Protein AF-A0A2M8IT73-F1 (afdb_monomer_lite)

Organism: NCBI:txid2029104

pLDDT: mean 83.39, std 16.88, range [39.53, 98.31]

InterPro domains:
  IPR017030 Virulence effector, SrfC [PF10139] (10-201)

Foldseek 3Di:
DDDDDDDDDDDDDDPPPPPDDPPPDDPLLVLLVVLLVVVLVVLVVCLVPPVNCVVVVHDNVRSVLLSVLLNLLCVVVPLSVVSSVVLVVPCPPDDPVPSNVVSNVSSVVSVVVCLQQVCQVVDDQVPADWDADPVRDIGGQPDDDDDDPDPVPDDPDDDPVVVSSVRSNVSSSVVSVVVSVVVVVVVPPPVVVVVVVVVVVVVVVVVVVD

Sequence (210 aa):
GPQRPGRPARPRPAPATADGGIRTLTLEQFQAETAMEAWIDRLKAFRDDRIRRAAFGLRDNTSADLVTELIHAARRLRLGQKTAEQLEEVNFGLNVEKQAQPAAILGAECINGFVATLGMLELPESQRPQVQTPEGATRPIFTADPASDTVDTLPAQPRNVAEETWSDWVFALDAVFAANAKDGIGGEVNIEQNLALGRILAALQGRETA

Structure (mmCIF, N/CA/C/O backbone):
data_AF-A0A2M8IT73-F1
#
_entry.id   AF-A0A2M8IT73-F1
#
loop_
_atom_site.group_PDB
_atom_site.id
_atom_site.type_symbol
_atom_site.label_atom_id
_atom_site.label_alt_id
_atom_site.label_comp_id
_atom_site.label_asym_id
_atom_site.label_entity_id
_atom_site.label_seq_id
_atom_site.pdbx_PDB_ins_code
_atom_site.Cartn_x
_atom_site.Cartn_y
_atom_site.Cartn_z
_atom_site.occupancy
_atom_site.B_iso_or_equiv
_atom_site.auth_seq_id
_atom_site.auth_comp_id
_atom_site.auth_asym_id
_atom_site.auth_atom_id
_atom_site.pdbx_PDB_model_num
ATOM 1 N N . GLY A 1 1 ? 31.663 7.874 -81.135 1.00 44.59 1 GLY A N 1
ATOM 2 C CA . GLY A 1 1 ? 31.974 6.809 -80.159 1.00 44.59 1 GLY A CA 1
ATOM 3 C C . GLY A 1 1 ? 30.674 6.196 -79.674 1.00 44.59 1 GLY A C 1
ATOM 4 O O . GLY A 1 1 ? 29.717 6.952 -79.550 1.00 44.59 1 GLY A O 1
ATOM 5 N N . PRO A 1 2 ? 30.586 4.871 -79.470 1.00 44.28 2 PRO A N 1
ATOM 6 C CA . PRO A 1 2 ? 29.322 4.220 -79.135 1.00 44.28 2 PRO A CA 1
ATOM 7 C C . PRO A 1 2 ? 28.872 4.576 -77.707 1.00 44.28 2 PRO A C 1
ATOM 9 O O . PRO A 1 2 ? 29.683 4.626 -76.782 1.00 44.28 2 PRO A O 1
ATOM 12 N N . GLN A 1 3 ? 27.574 4.850 -77.545 1.00 48.31 3 GLN A N 1
ATOM 13 C CA . GLN A 1 3 ? 26.930 5.150 -76.264 1.00 48.31 3 GLN A CA 1
ATOM 14 C C . GLN A 1 3 ? 26.840 3.892 -75.392 1.00 48.31 3 GLN A C 1
ATOM 16 O O . GLN A 1 3 ? 26.431 2.823 -75.842 1.00 48.31 3 GLN A O 1
ATOM 21 N N . ARG A 1 4 ? 27.223 4.034 -74.122 1.00 47.91 4 ARG A N 1
ATOM 22 C CA . ARG A 1 4 ? 27.152 2.979 -73.106 1.00 47.91 4 ARG A CA 1
ATOM 23 C C . ARG A 1 4 ? 25.697 2.846 -72.613 1.00 47.91 4 ARG A C 1
ATOM 25 O O . ARG A 1 4 ? 25.120 3.874 -72.257 1.00 47.91 4 ARG A O 1
ATOM 32 N N . PRO A 1 5 ? 25.101 1.641 -72.547 1.00 52.91 5 PRO A N 1
ATOM 33 C CA . PRO A 1 5 ? 23.733 1.466 -72.055 1.00 52.91 5 PRO A CA 1
ATOM 34 C C . PRO A 1 5 ? 23.605 1.869 -70.580 1.00 52.91 5 PRO A C 1
ATOM 36 O O . PRO A 1 5 ? 24.463 1.534 -69.758 1.00 52.91 5 PRO A O 1
ATOM 39 N N . GLY A 1 6 ? 22.538 2.604 -70.257 1.00 58.12 6 GLY A N 1
ATOM 40 C CA . GLY A 1 6 ? 22.252 3.124 -68.921 1.00 58.12 6 GLY A CA 1
ATOM 41 C C . GLY A 1 6 ? 22.025 2.021 -67.884 1.00 58.12 6 GLY A C 1
ATOM 42 O O . GLY A 1 6 ? 21.344 1.029 -68.134 1.00 58.12 6 GLY A O 1
ATOM 43 N N . ARG A 1 7 ? 22.603 2.209 -66.696 1.00 49.59 7 ARG A N 1
ATOM 44 C CA . ARG A 1 7 ? 22.423 1.341 -65.526 1.00 49.59 7 ARG A CA 1
ATOM 45 C C . ARG A 1 7 ? 20.994 1.511 -64.980 1.00 49.59 7 ARG A C 1
ATOM 47 O O . ARG A 1 7 ? 20.586 2.656 -64.788 1.00 49.59 7 ARG A O 1
ATOM 54 N N . PRO A 1 8 ? 20.243 0.435 -64.683 1.00 56.84 8 PRO A N 1
ATOM 55 C CA . PRO A 1 8 ? 18.922 0.567 -64.076 1.00 56.84 8 PRO A CA 1
ATOM 56 C C . PRO A 1 8 ? 19.028 1.198 -62.680 1.00 56.84 8 PRO A C 1
ATOM 58 O O . PRO A 1 8 ? 19.946 0.895 -61.910 1.00 56.84 8 PRO A O 1
ATOM 61 N N . ALA A 1 9 ? 18.097 2.103 -62.372 1.00 61.31 9 ALA A N 1
ATOM 62 C CA . ALA A 1 9 ? 18.024 2.786 -61.087 1.00 61.31 9 ALA A CA 1
ATOM 63 C C . ALA A 1 9 ? 17.744 1.781 -59.957 1.00 61.31 9 ALA A C 1
ATOM 65 O O . ALA A 1 9 ? 16.868 0.924 -60.070 1.00 61.31 9 ALA A O 1
ATOM 66 N N . ARG A 1 10 ? 18.502 1.887 -58.859 1.00 51.00 10 ARG A N 1
ATOM 67 C CA . ARG A 1 10 ? 18.307 1.073 -57.652 1.00 51.00 10 ARG A CA 1
ATOM 68 C C . ARG A 1 10 ? 16.924 1.393 -57.049 1.00 51.00 10 ARG A C 1
ATOM 70 O O . ARG A 1 10 ? 16.624 2.580 -56.901 1.00 51.00 10 ARG A O 1
ATOM 77 N N . PRO A 1 11 ? 16.107 0.392 -56.667 1.00 54.69 11 PRO A N 1
ATOM 78 C CA . PRO A 1 11 ? 14.833 0.640 -56.000 1.00 54.69 11 PRO A CA 1
ATOM 79 C C . PRO A 1 11 ? 15.068 1.422 -54.705 1.00 54.69 11 PRO A C 1
ATOM 81 O O . PRO A 1 11 ? 15.956 1.079 -53.920 1.00 54.69 11 PRO A O 1
ATOM 84 N N . ARG A 1 12 ? 14.297 2.491 -54.496 1.00 58.47 12 ARG A N 1
ATOM 85 C CA . ARG A 1 12 ? 14.302 3.248 -53.241 1.00 58.47 12 ARG A CA 1
ATOM 86 C C . ARG A 1 12 ? 13.668 2.360 -52.160 1.00 58.47 12 ARG A C 1
ATOM 88 O O . ARG A 1 12 ? 12.582 1.840 -52.416 1.00 58.47 12 ARG A O 1
ATOM 95 N N . PRO A 1 13 ? 14.312 2.150 -50.998 1.00 50.88 13 PRO A N 1
ATOM 96 C CA . PRO A 1 13 ? 13.701 1.370 -49.931 1.00 50.88 13 PRO A CA 1
ATOM 97 C C . PRO A 1 13 ? 12.415 2.073 -49.486 1.00 50.88 13 PRO A C 1
ATOM 99 O O . PRO A 1 13 ? 12.404 3.292 -49.296 1.00 50.88 13 PRO A O 1
ATOM 102 N N . ALA A 1 14 ? 11.330 1.307 -49.382 1.00 53.53 14 ALA A N 1
ATOM 103 C CA . ALA A 1 14 ? 10.093 1.782 -48.782 1.00 53.53 14 ALA A CA 1
ATOM 104 C C . ALA A 1 14 ? 10.374 2.205 -47.328 1.00 53.53 14 ALA A C 1
ATOM 106 O O . ALA A 1 14 ? 11.208 1.567 -46.675 1.00 53.53 14 ALA A O 1
ATOM 107 N N . PRO A 1 15 ? 9.729 3.267 -46.813 1.00 46.28 15 PRO A N 1
ATOM 108 C CA . PRO A 1 15 ? 9.852 3.608 -45.406 1.00 46.28 15 PRO A CA 1
ATOM 109 C C . PRO A 1 15 ? 9.372 2.410 -44.587 1.00 46.28 15 PRO A C 1
ATOM 111 O O . PRO A 1 15 ? 8.252 1.934 -44.771 1.00 46.28 15 PRO A O 1
ATOM 114 N N . ALA A 1 16 ? 10.247 1.901 -43.722 1.00 49.38 16 ALA A N 1
ATOM 115 C CA . ALA A 1 16 ? 9.861 0.920 -42.730 1.00 49.38 16 ALA A CA 1
ATOM 116 C C . ALA A 1 16 ? 8.771 1.557 -41.862 1.00 49.38 16 ALA A C 1
ATOM 118 O O . ALA A 1 16 ? 8.998 2.586 -41.224 1.00 49.38 16 ALA A O 1
ATOM 119 N N . THR A 1 17 ? 7.579 0.971 -41.872 1.00 45.00 17 THR A N 1
ATOM 120 C CA . THR A 1 17 ? 6.571 1.222 -40.849 1.00 45.00 17 THR A CA 1
ATOM 121 C C . THR A 1 17 ? 7.188 0.806 -39.521 1.00 45.00 17 THR A C 1
ATOM 123 O O . THR A 1 17 ? 7.408 -0.381 -39.282 1.00 45.00 17 THR A O 1
ATOM 126 N N . ALA A 1 18 ? 7.554 1.794 -38.705 1.00 51.31 18 ALA A N 1
ATOM 127 C CA . ALA A 1 18 ? 8.013 1.604 -37.339 1.00 51.31 18 ALA A CA 1
ATOM 128 C C . ALA A 1 18 ? 6.822 1.157 -36.484 1.00 51.31 18 ALA A C 1
ATOM 130 O O . ALA A 1 18 ? 6.239 1.945 -35.747 1.00 51.31 18 ALA A O 1
ATOM 131 N N . ASP A 1 19 ? 6.432 -0.102 -36.650 1.00 50.34 19 ASP A N 1
ATOM 132 C CA . ASP A 1 19 ? 5.423 -0.754 -35.833 1.00 50.34 19 ASP A CA 1
ATOM 133 C C . ASP A 1 19 ? 6.166 -1.626 -34.819 1.00 50.34 19 ASP A C 1
ATOM 135 O O . ASP A 1 19 ? 6.648 -2.719 -35.115 1.00 50.34 19 ASP A O 1
ATOM 139 N N . GLY A 1 20 ? 6.417 -1.027 -33.658 1.00 47.66 20 GLY A N 1
ATOM 140 C CA . GLY A 1 20 ? 7.320 -1.550 -32.636 1.00 47.66 20 GLY A CA 1
ATOM 141 C C . GLY A 1 20 ? 8.002 -0.421 -31.878 1.00 47.66 20 GLY A C 1
ATOM 142 O O . GLY A 1 20 ? 9.227 -0.374 -31.796 1.00 47.66 20 GLY A O 1
ATOM 143 N N . GLY A 1 21 ? 7.218 0.544 -31.391 1.00 39.53 21 GLY A N 1
ATOM 144 C CA . GLY A 1 21 ? 7.735 1.635 -30.573 1.00 39.53 21 GLY A CA 1
ATOM 145 C C . GLY A 1 21 ? 8.407 1.069 -29.326 1.00 39.53 21 GLY A C 1
ATOM 146 O O . GLY A 1 21 ? 7.728 0.614 -28.408 1.00 39.53 21 GLY A O 1
ATOM 147 N N . ILE A 1 22 ? 9.740 1.093 -29.297 1.00 53.34 22 ILE A N 1
ATOM 148 C CA . ILE A 1 22 ? 10.509 0.950 -28.063 1.00 53.34 22 ILE A CA 1
ATOM 149 C C . ILE A 1 22 ? 9.986 2.060 -27.151 1.00 53.34 22 ILE A C 1
ATOM 151 O O . ILE A 1 22 ? 10.190 3.238 -27.442 1.00 53.34 22 ILE A O 1
ATOM 155 N N . ARG A 1 23 ? 9.239 1.707 -26.099 1.00 57.97 23 ARG A N 1
ATOM 156 C CA . ARG A 1 23 ? 8.881 2.675 -25.062 1.00 57.97 23 ARG A CA 1
ATOM 157 C C . ARG A 1 23 ? 10.187 3.102 -24.416 1.00 57.97 23 ARG A C 1
ATOM 159 O O . ARG A 1 23 ? 10.778 2.338 -23.659 1.00 57.97 23 ARG A O 1
ATOM 166 N N . THR A 1 24 ? 10.665 4.288 -24.760 1.00 76.88 24 THR A N 1
ATOM 167 C CA . THR A 1 24 ? 11.805 4.883 -24.074 1.00 76.88 24 THR A CA 1
ATOM 168 C C . THR A 1 24 ? 11.307 5.349 -22.712 1.00 76.88 24 THR A C 1
ATOM 170 O O . THR A 1 24 ? 10.780 6.451 -22.591 1.00 76.88 24 THR A O 1
ATOM 173 N N . LEU A 1 25 ? 11.387 4.469 -21.715 1.00 85.88 25 LEU A N 1
ATOM 174 C CA . LEU A 1 25 ? 11.136 4.830 -20.324 1.00 85.88 25 LEU A CA 1
ATOM 175 C C . LEU A 1 25 ? 12.216 5.813 -19.869 1.00 85.88 25 LEU A C 1
ATOM 177 O O . LEU A 1 25 ? 13.385 5.675 -20.248 1.00 85.88 25 LEU A O 1
ATOM 181 N N . THR A 1 26 ? 11.838 6.790 -19.049 1.00 90.75 26 THR A N 1
ATOM 182 C CA . THR A 1 26 ? 12.833 7.543 -18.277 1.00 90.75 26 THR A CA 1
ATOM 183 C C . THR A 1 26 ? 13.504 6.612 -17.266 1.00 90.75 26 THR A C 1
ATOM 185 O O . THR A 1 26 ? 13.020 5.509 -16.990 1.00 90.75 26 THR A O 1
ATOM 188 N N . LEU A 1 27 ? 14.638 7.034 -16.706 1.00 89.94 27 LEU A N 1
ATOM 189 C CA . LEU A 1 27 ? 15.328 6.232 -15.698 1.00 89.94 27 LEU A CA 1
ATOM 190 C C . LEU A 1 27 ? 14.440 6.012 -14.464 1.00 89.94 27 LEU A C 1
ATOM 192 O O . LEU A 1 27 ? 14.372 4.904 -13.944 1.00 89.94 27 LEU A O 1
ATOM 196 N N . GLU A 1 28 ? 13.717 7.047 -14.052 1.00 92.81 28 GLU A N 1
ATOM 197 C CA . GLU A 1 28 ? 12.786 7.059 -12.926 1.00 92.81 28 GLU A CA 1
ATOM 198 C C . GLU A 1 28 ? 11.616 6.101 -13.164 1.00 92.81 28 GLU A C 1
ATOM 200 O O . GLU A 1 28 ? 11.265 5.310 -12.290 1.00 92.81 28 GLU A O 1
ATOM 205 N N . GLN A 1 29 ? 11.050 6.114 -14.376 1.00 94.25 29 GLN A N 1
ATOM 206 C CA . GLN A 1 29 ? 10.002 5.172 -14.771 1.00 94.25 29 GLN A CA 1
ATOM 207 C C . GLN A 1 29 ? 10.517 3.735 -14.745 1.00 94.25 29 GLN A C 1
ATOM 209 O O . GLN A 1 29 ? 9.867 2.865 -14.174 1.00 94.25 29 GLN A O 1
ATOM 214 N N . PHE A 1 30 ? 11.705 3.488 -15.299 1.00 92.62 30 PHE A N 1
ATOM 215 C CA . PHE A 1 30 ? 12.322 2.165 -15.271 1.00 92.62 30 PHE A CA 1
ATOM 216 C C . PHE A 1 30 ? 12.577 1.680 -13.835 1.00 92.62 30 PHE A C 1
ATOM 218 O O . PHE A 1 30 ? 12.285 0.530 -13.506 1.00 92.62 30 PHE A O 1
ATOM 225 N N . GLN A 1 31 ? 13.087 2.548 -12.958 1.00 93.44 31 GLN A N 1
ATOM 226 C CA . GLN A 1 31 ? 13.323 2.239 -11.546 1.00 93.44 31 GLN A CA 1
ATOM 227 C C . GLN A 1 31 ? 12.020 1.919 -10.805 1.00 93.44 31 GLN A C 1
ATOM 229 O O . GLN A 1 31 ? 11.955 0.919 -10.086 1.00 93.44 31 GLN A O 1
ATOM 234 N N . ALA A 1 32 ? 10.976 2.726 -11.004 1.00 95.81 32 ALA A N 1
ATOM 235 C CA . ALA A 1 32 ? 9.671 2.508 -10.396 1.00 95.81 32 ALA A CA 1
ATOM 236 C C . ALA A 1 32 ? 9.009 1.216 -10.896 1.00 95.81 32 ALA A C 1
ATOM 238 O O . ALA A 1 32 ? 8.533 0.419 -10.087 1.00 95.81 32 ALA A O 1
ATOM 239 N N . GLU A 1 33 ? 9.021 0.962 -12.209 1.00 95.44 33 GLU A N 1
ATOM 240 C CA . GLU A 1 33 ? 8.509 -0.285 -12.788 1.00 95.44 33 GLU A CA 1
ATOM 241 C C . GLU A 1 33 ? 9.265 -1.500 -12.237 1.00 95.44 33 GLU A C 1
ATOM 243 O O . GLU A 1 33 ? 8.631 -2.449 -11.780 1.00 95.44 33 GLU A O 1
ATOM 248 N N . THR A 1 34 ? 10.597 -1.431 -12.149 1.00 95.25 34 THR A N 1
ATOM 249 C CA . THR A 1 34 ? 11.425 -2.508 -11.580 1.00 95.25 34 THR A CA 1
ATOM 250 C C . THR A 1 34 ? 11.072 -2.788 -10.114 1.00 95.25 34 THR A C 1
ATOM 252 O O . THR A 1 34 ? 10.960 -3.949 -9.712 1.00 95.25 34 THR A O 1
ATOM 255 N N . ALA A 1 35 ? 10.874 -1.748 -9.296 1.00 96.44 35 ALA A N 1
ATOM 256 C CA . ALA A 1 35 ? 10.473 -1.913 -7.898 1.00 96.44 35 ALA A CA 1
ATOM 257 C C . ALA A 1 35 ? 9.086 -2.573 -7.779 1.00 96.44 35 ALA A C 1
ATOM 259 O O . ALA A 1 35 ? 8.901 -3.504 -6.987 1.00 96.44 35 ALA A O 1
ATOM 260 N N . MET A 1 36 ? 8.128 -2.139 -8.604 1.00 97.69 36 MET A N 1
ATOM 261 C CA . MET A 1 36 ? 6.780 -2.705 -8.640 1.00 97.69 36 MET A CA 1
ATOM 262 C C . MET A 1 36 ? 6.774 -4.160 -9.117 1.00 97.69 36 MET A C 1
ATOM 264 O O . MET A 1 36 ? 6.098 -4.991 -8.513 1.00 97.69 36 MET A O 1
ATOM 268 N N . GLU A 1 37 ? 7.533 -4.494 -10.160 1.00 97.25 37 GLU A N 1
ATOM 269 C CA . GLU A 1 37 ? 7.679 -5.866 -10.655 1.00 97.25 37 GLU A CA 1
ATOM 270 C C . GLU A 1 37 ? 8.279 -6.785 -9.592 1.00 97.25 37 GLU A C 1
ATOM 272 O O . GLU A 1 37 ? 7.708 -7.837 -9.296 1.00 97.25 37 GLU A O 1
ATOM 277 N N . ALA A 1 38 ? 9.364 -6.355 -8.939 1.00 97.75 38 ALA A N 1
ATOM 278 C CA . ALA A 1 38 ? 9.997 -7.123 -7.873 1.00 97.75 38 ALA A CA 1
ATOM 279 C C . ALA A 1 38 ? 9.025 -7.417 -6.718 1.00 97.75 38 ALA A C 1
ATOM 281 O O . ALA A 1 38 ? 9.005 -8.529 -6.181 1.00 97.75 38 ALA A O 1
ATOM 282 N N . TRP A 1 39 ? 8.191 -6.446 -6.341 1.00 98.19 39 TRP A N 1
ATOM 283 C CA . TRP A 1 39 ? 7.171 -6.635 -5.312 1.00 98.19 39 TRP A CA 1
ATOM 284 C C . TRP A 1 39 ? 6.031 -7.555 -5.768 1.00 98.19 39 TRP A C 1
ATOM 286 O O . TRP A 1 39 ? 5.663 -8.482 -5.041 1.00 98.19 39 TRP A O 1
ATOM 296 N N . ILE A 1 40 ? 5.523 -7.377 -6.991 1.00 98.00 40 ILE A N 1
ATOM 297 C CA . ILE A 1 40 ? 4.495 -8.246 -7.583 1.00 98.00 40 ILE A CA 1
ATOM 298 C C . ILE A 1 40 ? 4.977 -9.701 -7.644 1.00 98.00 40 ILE A C 1
ATOM 300 O O . ILE A 1 40 ? 4.226 -10.621 -7.311 1.00 98.00 40 ILE A O 1
ATOM 304 N N . ASP A 1 41 ? 6.227 -9.929 -8.033 1.00 98.31 41 ASP A N 1
ATOM 305 C CA . ASP A 1 41 ? 6.799 -11.271 -8.094 1.00 98.31 41 ASP A CA 1
ATOM 306 C C . ASP A 1 41 ? 6.945 -11.892 -6.704 1.00 98.31 41 ASP A C 1
ATOM 308 O O . ASP A 1 41 ? 6.718 -13.092 -6.535 1.00 98.31 41 ASP A O 1
ATOM 312 N N . ARG A 1 42 ? 7.217 -11.087 -5.669 1.00 97.38 42 ARG A N 1
ATOM 313 C CA . ARG A 1 42 ? 7.193 -11.559 -4.276 1.00 97.38 42 ARG A CA 1
ATOM 314 C C . ARG A 1 42 ? 5.794 -11.943 -3.809 1.00 97.38 42 ARG A C 1
ATOM 316 O O . ARG A 1 42 ? 5.665 -12.968 -3.136 1.00 97.38 42 ARG A O 1
ATOM 323 N N . LEU A 1 43 ? 4.761 -11.195 -4.195 1.00 97.12 43 LEU A N 1
ATOM 324 C CA . LEU A 1 43 ? 3.369 -11.557 -3.909 1.00 97.12 43 LEU A CA 1
ATOM 325 C C . LEU A 1 43 ? 2.971 -12.870 -4.598 1.00 97.12 43 LEU A C 1
ATOM 327 O O . LEU A 1 43 ? 2.386 -13.748 -3.965 1.00 97.12 43 LEU A O 1
ATOM 331 N N . LYS A 1 44 ? 3.341 -13.054 -5.870 1.00 97.00 44 LYS A N 1
ATOM 332 C CA . LYS A 1 44 ? 3.100 -14.314 -6.594 1.00 97.00 44 LYS A CA 1
ATOM 333 C C . LYS A 1 44 ? 3.866 -15.481 -5.973 1.00 97.00 44 LYS A C 1
ATOM 335 O O . LYS A 1 44 ? 3.288 -16.536 -5.747 1.00 97.00 44 LYS A O 1
ATOM 340 N N . ALA A 1 45 ? 5.134 -15.283 -5.613 1.00 97.06 45 ALA A N 1
ATOM 341 C CA . ALA A 1 45 ? 5.922 -16.309 -4.935 1.00 97.06 45 ALA A CA 1
ATOM 342 C C . ALA A 1 45 ? 5.297 -16.717 -3.589 1.00 97.06 45 ALA A C 1
ATOM 344 O O . ALA A 1 45 ? 5.273 -17.898 -3.255 1.00 97.06 45 ALA A O 1
ATOM 345 N N . PHE A 1 46 ? 4.743 -15.762 -2.833 1.00 95.44 46 PHE A N 1
ATOM 346 C CA . PHE A 1 46 ? 3.967 -16.052 -1.625 1.00 95.44 46 PHE A CA 1
ATOM 347 C C . PHE A 1 46 ? 2.706 -16.875 -1.931 1.00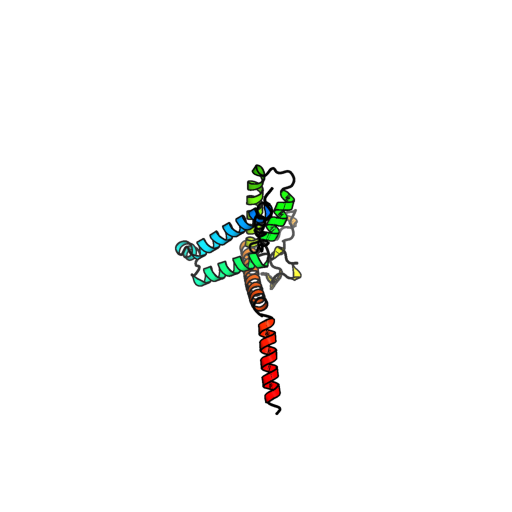 95.44 46 PHE A C 1
ATOM 349 O O . PHE A 1 46 ? 2.464 -17.895 -1.280 1.00 95.44 46 PHE A O 1
ATOM 356 N N . ARG A 1 47 ? 1.937 -16.472 -2.949 1.00 94.69 47 ARG A N 1
ATOM 357 C CA . ARG A 1 47 ? 0.756 -17.206 -3.429 1.00 94.69 47 ARG A CA 1
ATOM 358 C C . ARG A 1 47 ? 1.085 -18.630 -3.869 1.00 94.69 47 ARG A C 1
ATOM 360 O O . ARG A 1 47 ? 0.226 -19.491 -3.757 1.00 94.69 47 ARG A O 1
ATOM 367 N N . ASP A 1 48 ? 2.304 -18.895 -4.327 1.00 95.12 48 ASP A N 1
ATOM 368 C CA . ASP A 1 48 ? 2.700 -20.209 -4.839 1.00 95.12 48 ASP A CA 1
ATOM 369 C C . ASP A 1 48 ? 3.399 -21.075 -3.753 1.00 95.12 48 ASP A C 1
ATOM 371 O O . ASP A 1 48 ? 3.270 -22.301 -3.758 1.00 95.12 48 ASP A O 1
ATOM 375 N N . ASP A 1 49 ? 3.965 -20.483 -2.690 1.00 96.12 49 ASP A N 1
ATOM 376 C CA . ASP A 1 49 ? 4.578 -21.180 -1.533 1.00 96.12 49 ASP A CA 1
ATOM 377 C C . ASP A 1 49 ? 3.561 -21.742 -0.510 1.00 96.12 49 ASP A C 1
ATOM 379 O O . ASP A 1 49 ? 3.132 -21.065 0.431 1.00 96.12 49 ASP A O 1
ATOM 383 N N . ARG A 1 50 ? 3.155 -23.008 -0.692 1.00 94.88 50 ARG A N 1
ATOM 384 C CA . ARG A 1 50 ? 2.101 -23.650 0.124 1.00 94.88 50 ARG A CA 1
ATOM 385 C C . ARG A 1 50 ? 2.430 -23.676 1.616 1.00 94.88 50 ARG A C 1
ATOM 387 O O . ARG A 1 50 ? 1.529 -23.530 2.439 1.00 94.88 50 ARG A O 1
ATOM 394 N N . ILE A 1 51 ? 3.698 -23.898 1.962 1.00 95.62 51 ILE A N 1
ATOM 395 C CA . ILE A 1 51 ? 4.135 -24.010 3.360 1.00 95.62 51 ILE A CA 1
ATOM 396 C C . ILE A 1 51 ? 3.976 -22.654 4.038 1.00 95.62 51 ILE A C 1
ATOM 398 O O . ILE A 1 51 ? 3.394 -22.563 5.118 1.00 95.62 51 ILE A O 1
ATOM 402 N N . ARG A 1 52 ? 4.437 -21.594 3.371 1.00 93.94 52 ARG A N 1
ATOM 403 C CA . ARG A 1 52 ? 4.328 -20.233 3.886 1.00 93.94 52 ARG A CA 1
ATOM 404 C C . ARG A 1 52 ? 2.875 -19.803 4.035 1.00 93.94 52 ARG A C 1
ATOM 406 O O . ARG A 1 52 ? 2.518 -19.323 5.102 1.00 93.94 52 ARG A O 1
ATOM 413 N N . ARG A 1 53 ? 2.014 -20.045 3.040 1.00 94.19 53 ARG A N 1
ATOM 414 C CA . ARG A 1 53 ? 0.571 -19.742 3.146 1.00 94.19 53 ARG A CA 1
ATOM 415 C C . ARG A 1 53 ? -0.099 -20.434 4.329 1.00 94.19 53 ARG A C 1
ATOM 417 O O . ARG A 1 53 ? -0.835 -19.791 5.075 1.00 94.19 53 ARG A O 1
ATOM 424 N N . ALA A 1 54 ? 0.195 -21.721 4.523 1.00 92.75 54 ALA A N 1
ATOM 425 C CA . ALA A 1 54 ? -0.351 -22.499 5.628 1.00 92.75 54 ALA A CA 1
ATOM 426 C C . ALA A 1 54 ? 0.089 -21.954 6.997 1.00 92.75 54 ALA A C 1
ATOM 428 O O . ALA A 1 54 ? -0.719 -21.933 7.922 1.00 92.75 54 ALA A O 1
ATOM 429 N N . ALA A 1 55 ? 1.323 -21.450 7.118 1.00 94.81 55 ALA A N 1
ATOM 430 C CA . ALA A 1 55 ? 1.806 -20.809 8.344 1.00 94.81 55 ALA A CA 1
ATOM 431 C C . ALA A 1 55 ? 1.027 -19.527 8.704 1.00 94.81 55 ALA A C 1
ATOM 433 O O . ALA A 1 55 ? 0.904 -19.206 9.882 1.00 94.81 55 ALA A O 1
ATOM 434 N N . PHE A 1 56 ? 0.454 -18.835 7.713 1.00 91.00 56 PHE A N 1
ATOM 435 C CA . PHE A 1 56 ? -0.443 -17.688 7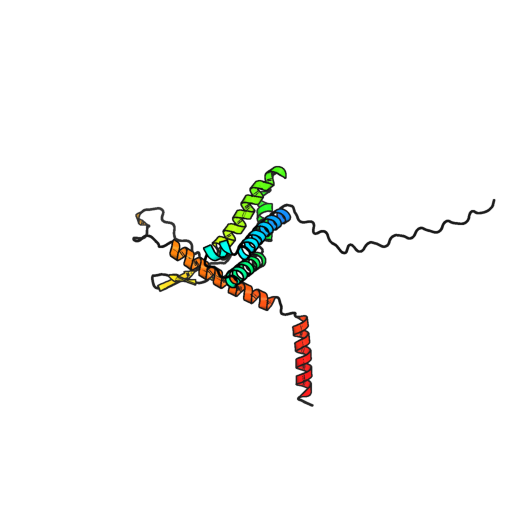.912 1.00 91.00 56 PHE A CA 1
ATOM 436 C C . PHE A 1 56 ? -1.928 -18.080 8.011 1.00 91.00 56 PHE A C 1
ATOM 438 O O . PHE A 1 56 ? -2.791 -17.208 8.058 1.00 91.00 56 PHE A O 1
ATOM 445 N N . GLY A 1 57 ? -2.258 -19.377 8.012 1.00 92.88 57 GLY A N 1
ATOM 446 C CA . GLY A 1 57 ? -3.645 -19.850 8.062 1.00 92.88 57 GLY A CA 1
ATOM 447 C C . GLY A 1 57 ? -4.455 -19.577 6.788 1.00 92.88 57 GLY A C 1
ATOM 448 O O . GLY A 1 57 ? -5.682 -19.669 6.811 1.00 92.88 57 GLY A O 1
ATOM 449 N N . LEU A 1 58 ? -3.796 -19.251 5.670 1.00 91.88 58 LEU A N 1
ATOM 450 C CA . LEU A 1 58 ? -4.466 -18.920 4.415 1.00 91.88 58 LEU A CA 1
ATOM 451 C C . LEU A 1 58 ? -4.697 -20.162 3.553 1.00 91.88 58 LEU A C 1
ATOM 453 O O . LEU A 1 58 ? -3.795 -20.973 3.326 1.00 91.88 58 LEU A O 1
ATOM 457 N N . ARG A 1 59 ? -5.919 -20.279 3.026 1.00 90.56 59 ARG A N 1
ATOM 458 C CA . ARG A 1 59 ? -6.265 -21.267 1.996 1.00 90.56 59 ARG A CA 1
ATOM 459 C C . ARG A 1 59 ? -5.754 -20.808 0.634 1.00 90.56 59 ARG A C 1
ATOM 461 O O . ARG A 1 59 ? -5.502 -19.623 0.423 1.00 90.56 59 ARG A O 1
ATOM 468 N N . ASP A 1 60 ? -5.654 -21.754 -0.295 1.00 86.50 60 ASP A N 1
ATOM 469 C CA . ASP A 1 60 ? -5.127 -21.509 -1.638 1.00 86.50 60 ASP A CA 1
ATOM 470 C C . ASP A 1 60 ? -5.890 -20.392 -2.364 1.00 86.50 60 ASP A C 1
ATOM 472 O O . ASP A 1 60 ? -5.319 -19.336 -2.632 1.00 86.50 60 ASP A O 1
ATOM 476 N N . ASN A 1 61 ? -7.206 -20.561 -2.532 1.00 88.00 61 ASN A N 1
ATOM 477 C CA . ASN A 1 61 ? -8.063 -19.561 -3.175 1.00 88.00 61 ASN A CA 1
ATOM 478 C C . ASN A 1 61 ? -7.986 -18.202 -2.466 1.00 88.00 61 ASN A C 1
ATOM 480 O O . ASN A 1 61 ? -7.735 -17.196 -3.110 1.00 88.00 61 ASN A O 1
ATOM 484 N N . THR A 1 62 ? -8.069 -18.175 -1.131 1.00 89.69 62 THR A N 1
ATOM 485 C CA . THR A 1 62 ? -8.014 -16.924 -0.354 1.00 89.69 62 THR A CA 1
ATOM 486 C C . THR A 1 62 ? -6.725 -16.140 -0.599 1.00 89.69 62 THR A C 1
ATOM 488 O O . THR A 1 62 ? -6.753 -14.921 -0.726 1.00 89.69 62 THR A O 1
ATOM 491 N N . SER A 1 63 ? -5.584 -16.827 -0.683 1.00 91.75 63 SER A N 1
ATOM 492 C CA . SER A 1 63 ? -4.307 -16.176 -0.982 1.00 91.75 63 SER A CA 1
ATOM 493 C C . SER A 1 63 ? -4.202 -15.696 -2.430 1.00 91.75 63 SER A C 1
ATOM 495 O O . SER A 1 63 ? -3.591 -14.660 -2.685 1.00 91.75 63 SER A O 1
ATOM 497 N N . ALA A 1 64 ? -4.793 -16.437 -3.371 1.00 91.25 64 ALA A N 1
ATOM 498 C CA . ALA A 1 64 ? -4.807 -16.081 -4.780 1.00 91.25 64 ALA A CA 1
ATOM 499 C C . ALA A 1 64 ? -5.678 -14.849 -5.026 1.00 91.25 64 ALA A C 1
ATOM 501 O O . ALA A 1 64 ? -5.233 -13.931 -5.717 1.00 91.25 64 ALA A O 1
ATOM 502 N N . ASP A 1 65 ? -6.851 -14.804 -4.397 1.00 92.12 65 ASP A N 1
ATOM 503 C CA . ASP A 1 65 ? -7.771 -13.672 -4.441 1.00 92.12 65 ASP A CA 1
ATOM 504 C C . ASP A 1 65 ? -7.101 -12.439 -3.826 1.00 92.12 65 ASP A C 1
ATOM 506 O O . ASP A 1 65 ? -6.951 -11.423 -4.497 1.00 92.12 65 ASP A O 1
ATOM 510 N N . LEU A 1 66 ? -6.557 -12.558 -2.606 1.00 93.19 66 LEU A N 1
ATOM 511 C CA . LEU A 1 66 ? -5.855 -11.458 -1.937 1.00 93.19 66 LEU A CA 1
ATOM 512 C C . LEU A 1 66 ? -4.711 -10.886 -2.785 1.00 93.19 66 LEU A C 1
ATOM 514 O O . LEU A 1 66 ? -4.602 -9.673 -2.944 1.00 93.19 66 LEU A O 1
ATOM 518 N N . VAL A 1 67 ? -3.850 -11.742 -3.340 1.00 95.88 67 VAL A N 1
ATOM 519 C CA . VAL A 1 67 ? -2.726 -11.288 -4.172 1.00 95.88 67 VAL A CA 1
ATOM 520 C C . VAL A 1 67 ? -3.219 -10.621 -5.455 1.00 95.88 67 VAL A C 1
ATOM 522 O O . VAL A 1 67 ? -2.661 -9.601 -5.858 1.00 95.88 67 VAL A O 1
ATOM 525 N N . THR A 1 68 ? -4.266 -11.156 -6.082 1.00 95.75 68 THR A N 1
ATOM 526 C CA . THR A 1 68 ? -4.858 -10.574 -7.295 1.00 95.75 68 THR A CA 1
ATOM 527 C C . THR A 1 68 ? -5.415 -9.181 -7.013 1.00 95.75 68 THR A C 1
ATOM 529 O O . THR A 1 68 ? -5.081 -8.235 -7.727 1.00 95.75 68 THR A O 1
ATOM 532 N N . GLU A 1 69 ? -6.173 -9.036 -5.929 1.00 95.88 69 GLU A N 1
ATOM 533 C CA . GLU A 1 69 ? -6.786 -7.774 -5.518 1.00 95.88 69 GLU A CA 1
ATOM 534 C C . GLU A 1 69 ? -5.747 -6.718 -5.115 1.00 95.88 69 GLU A C 1
ATOM 536 O O . GLU A 1 69 ? -5.868 -5.555 -5.501 1.00 95.88 69 GLU A O 1
ATOM 541 N N . LEU A 1 70 ? -4.671 -7.101 -4.416 1.00 97.06 70 LEU A N 1
ATOM 542 C CA . LEU A 1 70 ? -3.573 -6.181 -4.086 1.00 97.06 70 LEU A CA 1
ATOM 543 C C . LEU A 1 70 ? -2.838 -5.688 -5.340 1.00 97.06 70 LEU A C 1
ATOM 545 O O . LEU A 1 70 ? -2.535 -4.498 -5.452 1.00 97.06 70 LEU A O 1
ATOM 549 N N . ILE A 1 71 ? -2.575 -6.578 -6.303 1.00 97.00 71 ILE A N 1
ATOM 550 C CA . ILE A 1 71 ? -1.939 -6.206 -7.575 1.00 97.00 71 ILE A CA 1
ATOM 551 C C . ILE A 1 71 ? -2.864 -5.289 -8.389 1.00 97.00 71 ILE A C 1
ATOM 553 O O . ILE A 1 71 ? -2.395 -4.301 -8.962 1.00 97.00 71 ILE A O 1
ATOM 557 N N . HIS A 1 72 ? -4.166 -5.588 -8.450 1.00 96.38 72 HIS A N 1
ATOM 558 C CA . HIS A 1 72 ? -5.151 -4.741 -9.132 1.00 96.38 72 HIS A CA 1
ATOM 559 C C . HIS A 1 72 ? -5.234 -3.366 -8.469 1.00 96.38 72 HIS A C 1
ATOM 561 O O . HIS A 1 72 ? -5.097 -2.357 -9.158 1.00 96.38 72 HIS A O 1
ATOM 567 N N . ALA A 1 73 ? -5.331 -3.309 -7.142 1.00 96.12 73 ALA A N 1
ATOM 568 C CA . ALA A 1 73 ? -5.370 -2.059 -6.392 1.00 96.12 73 ALA A CA 1
ATOM 569 C C . ALA A 1 73 ? -4.129 -1.194 -6.647 1.00 96.12 73 ALA A C 1
ATOM 571 O O . ALA A 1 73 ? -4.262 -0.016 -6.978 1.00 96.12 73 ALA A O 1
ATOM 572 N N . ALA A 1 74 ? -2.928 -1.779 -6.586 1.00 96.44 74 ALA A N 1
ATOM 573 C CA . ALA A 1 74 ? -1.685 -1.056 -6.843 1.00 96.44 74 ALA A CA 1
ATOM 574 C C . ALA A 1 74 ? -1.626 -0.459 -8.262 1.00 96.44 74 ALA A C 1
ATOM 576 O O . ALA A 1 74 ? -1.137 0.657 -8.460 1.00 96.44 74 ALA A O 1
ATOM 577 N N . ARG A 1 75 ? -2.162 -1.175 -9.260 1.00 95.75 75 ARG A N 1
ATOM 578 C CA . ARG A 1 75 ? -2.278 -0.684 -10.643 1.00 95.75 75 ARG A CA 1
ATOM 579 C C . ARG A 1 75 ? -3.337 0.407 -10.778 1.00 95.75 75 ARG A C 1
ATOM 581 O O . ARG A 1 75 ? -3.050 1.448 -11.363 1.00 95.75 75 ARG A O 1
ATOM 588 N N . ARG A 1 76 ? -4.530 0.198 -10.213 1.00 95.12 76 ARG A N 1
ATOM 589 C CA . ARG A 1 76 ? -5.651 1.155 -10.234 1.00 95.12 76 ARG A CA 1
ATOM 590 C C . ARG A 1 76 ? -5.268 2.481 -9.577 1.00 95.12 76 ARG A C 1
ATOM 592 O O . ARG A 1 76 ? -5.604 3.542 -10.093 1.00 95.12 76 ARG A O 1
ATOM 599 N N . LEU A 1 77 ? -4.508 2.419 -8.485 1.00 94.94 77 LEU A N 1
ATOM 600 C CA . LEU A 1 77 ? -3.970 3.580 -7.770 1.00 94.94 77 LEU A CA 1
ATOM 601 C C . LEU A 1 77 ? -2.679 4.143 -8.386 1.00 94.94 77 LEU A C 1
ATOM 603 O O . LEU A 1 77 ? -2.149 5.129 -7.874 1.00 94.94 77 LEU A O 1
ATOM 607 N N . ARG A 1 78 ? -2.192 3.551 -9.486 1.00 96.31 78 ARG A N 1
ATOM 608 C CA . ARG A 1 78 ? -1.040 4.016 -10.274 1.00 96.31 78 ARG A CA 1
ATOM 609 C C . ARG A 1 78 ? 0.244 4.169 -9.452 1.00 96.31 78 ARG A C 1
ATOM 611 O O . ARG A 1 78 ? 0.997 5.115 -9.665 1.00 96.31 78 ARG A O 1
ATOM 618 N N . LEU A 1 79 ? 0.514 3.225 -8.546 1.00 95.94 79 LEU A N 1
ATOM 619 C CA . LEU A 1 79 ? 1.685 3.271 -7.656 1.00 95.94 79 LEU A CA 1
ATOM 620 C C . LEU A 1 79 ? 2.998 3.484 -8.419 1.00 95.94 79 LEU A C 1
ATOM 622 O O . LEU A 1 79 ? 3.743 4.392 -8.083 1.00 95.94 79 LEU A O 1
ATOM 626 N N . GLY A 1 80 ? 3.244 2.722 -9.491 1.00 96.12 80 GLY A N 1
ATOM 627 C CA . GLY A 1 80 ? 4.473 2.869 -10.281 1.00 96.12 80 GLY A CA 1
ATOM 628 C C . GLY A 1 80 ? 4.636 4.258 -10.907 1.00 96.12 80 GLY A C 1
ATOM 629 O O . GLY A 1 80 ? 5.736 4.798 -10.919 1.00 96.12 80 GLY A O 1
ATOM 630 N N . GLN A 1 81 ? 3.540 4.876 -11.360 1.00 95.94 81 GLN A N 1
ATOM 631 C CA . GLN A 1 81 ? 3.583 6.239 -11.8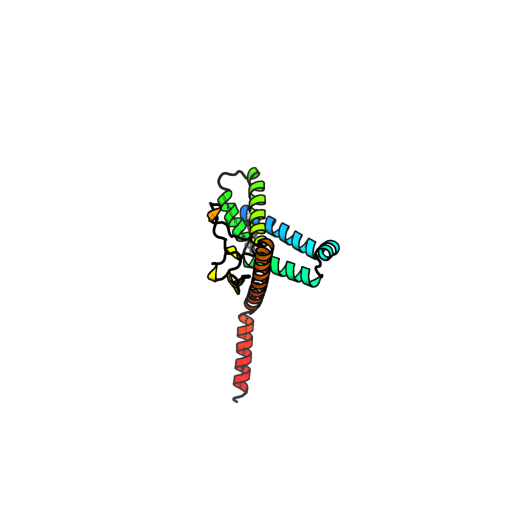93 1.00 95.94 81 GLN A CA 1
ATOM 632 C C . GLN A 1 81 ? 3.944 7.242 -10.790 1.00 95.94 81 GLN A C 1
ATOM 634 O O . GLN A 1 81 ? 4.865 8.031 -10.967 1.00 95.94 81 GLN A O 1
ATOM 639 N N . LYS A 1 82 ? 3.273 7.170 -9.635 1.00 95.56 82 LYS A N 1
ATOM 640 C CA . LYS A 1 82 ? 3.552 8.056 -8.495 1.00 95.56 82 LYS A CA 1
ATOM 641 C C . LYS A 1 82 ? 4.974 7.895 -7.972 1.00 95.56 82 LYS A C 1
ATOM 643 O O . LYS A 1 82 ? 5.621 8.878 -7.639 1.00 95.56 82 LYS A O 1
ATOM 648 N N . THR A 1 83 ? 5.478 6.663 -7.910 1.00 96.19 83 THR A N 1
ATOM 649 C CA . THR A 1 83 ? 6.865 6.408 -7.514 1.00 96.19 83 THR A CA 1
ATOM 650 C C . THR A 1 83 ? 7.839 7.036 -8.508 1.00 96.19 83 THR A C 1
ATOM 652 O O . THR A 1 83 ? 8.804 7.651 -8.074 1.00 96.19 83 THR A O 1
ATOM 655 N N . ALA A 1 84 ? 7.585 6.949 -9.819 1.00 95.38 84 ALA A N 1
ATOM 656 C CA . ALA A 1 84 ? 8.422 7.612 -10.820 1.00 95.38 84 ALA A CA 1
ATOM 657 C C . ALA A 1 84 ? 8.411 9.143 -10.665 1.00 95.38 84 ALA A C 1
ATOM 659 O O . ALA A 1 84 ? 9.469 9.762 -10.718 1.00 95.38 84 ALA A O 1
ATOM 660 N N . GLU A 1 85 ? 7.240 9.735 -10.413 1.00 94.75 85 GLU A N 1
ATOM 661 C CA . GLU A 1 85 ? 7.091 11.175 -10.152 1.00 94.75 85 GLU A CA 1
ATOM 662 C C . GLU A 1 85 ? 7.896 11.603 -8.909 1.00 94.75 85 GLU A C 1
ATOM 664 O O . GLU A 1 85 ? 8.663 12.560 -8.966 1.00 94.75 85 GLU A O 1
ATOM 669 N N . GLN A 1 86 ? 7.828 10.845 -7.808 1.00 93.38 86 GLN A N 1
ATOM 670 C CA . GLN A 1 86 ? 8.627 11.138 -6.609 1.00 93.38 86 GLN A CA 1
ATOM 671 C C . GLN A 1 86 ? 10.136 10.941 -6.836 1.00 93.38 86 GLN A C 1
ATOM 673 O O . GLN A 1 86 ? 10.945 11.677 -6.272 1.00 93.38 86 GLN A O 1
ATOM 678 N N . LEU A 1 87 ? 10.536 9.958 -7.652 1.00 92.94 87 LEU A N 1
ATOM 679 C CA . LEU A 1 87 ? 11.942 9.741 -8.012 1.00 92.94 87 LEU A CA 1
ATOM 680 C C . LEU A 1 87 ? 12.508 10.922 -8.804 1.00 92.94 87 LEU A C 1
ATOM 682 O O . LEU A 1 87 ? 13.644 11.331 -8.567 1.00 92.94 87 LEU A O 1
ATOM 686 N N . GLU A 1 88 ? 11.709 11.490 -9.706 1.00 91.94 88 GLU A N 1
ATOM 687 C CA . GLU A 1 88 ? 12.082 12.673 -10.481 1.00 91.94 88 GLU A CA 1
ATOM 688 C C . GLU A 1 88 ? 12.361 13.876 -9.566 1.00 91.94 88 GLU A C 1
ATOM 690 O O . GLU A 1 88 ? 13.364 14.570 -9.747 1.00 91.94 88 GLU A O 1
ATOM 695 N N . GLU A 1 89 ? 11.546 14.071 -8.525 1.00 89.00 89 GLU A N 1
ATOM 696 C CA . GLU A 1 89 ? 11.714 15.158 -7.552 1.00 89.00 89 GLU A CA 1
ATOM 697 C C . GLU A 1 89 ? 13.005 15.036 -6.722 1.00 89.00 89 GLU A C 1
ATOM 699 O O . GLU A 1 89 ? 13.648 16.046 -6.422 1.00 89.00 89 GLU A O 1
ATOM 704 N N 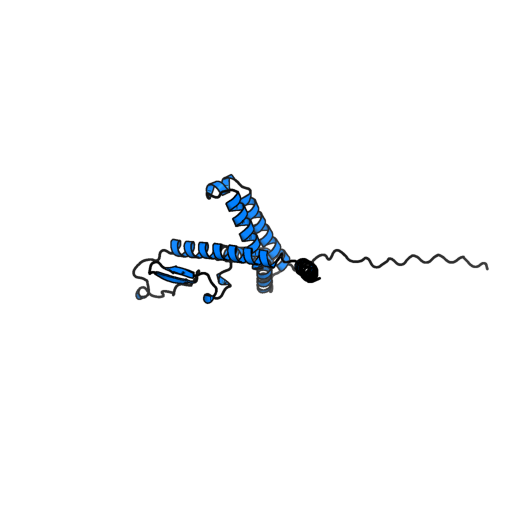. VAL A 1 90 ? 13.418 13.815 -6.361 1.00 85.88 90 VAL A N 1
ATOM 705 C CA . VAL A 1 90 ? 14.597 13.590 -5.498 1.00 85.88 90 VAL A CA 1
ATOM 706 C C . VAL A 1 90 ? 15.909 13.419 -6.265 1.00 85.88 90 VAL A C 1
ATOM 708 O O . VAL A 1 90 ? 16.983 13.546 -5.674 1.00 85.88 90 VAL A O 1
ATOM 711 N N . ASN A 1 91 ? 15.860 13.152 -7.572 1.00 81.06 91 ASN A N 1
ATOM 712 C CA . ASN A 1 91 ? 17.052 12.878 -8.381 1.00 81.06 91 ASN A CA 1
ATOM 713 C C . ASN A 1 91 ? 17.874 14.131 -8.745 1.00 81.06 91 ASN A C 1
ATOM 715 O O . ASN A 1 91 ? 18.935 14.007 -9.371 1.00 81.06 91 ASN A O 1
ATOM 719 N N . PHE A 1 92 ? 17.450 15.332 -8.332 1.00 73.88 92 PHE A N 1
ATOM 720 C CA . PHE A 1 92 ? 18.170 16.570 -8.626 1.00 73.88 92 PHE A CA 1
ATOM 721 C C . PHE A 1 92 ? 19.604 16.555 -8.063 1.00 73.88 92 PHE A C 1
ATOM 723 O O . PHE A 1 92 ? 19.835 16.519 -6.856 1.00 73.88 92 PHE A O 1
ATOM 730 N N . GLY A 1 93 ? 20.594 16.624 -8.958 1.00 67.44 93 GLY A N 1
ATOM 731 C CA . GLY A 1 93 ? 22.011 16.735 -8.593 1.00 67.44 93 GLY A CA 1
ATOM 732 C C . GLY A 1 93 ? 22.713 15.416 -8.244 1.00 67.44 93 GLY A C 1
ATOM 733 O O . GLY A 1 93 ? 23.895 15.444 -7.891 1.00 67.44 93 GLY A O 1
ATOM 734 N N . LEU A 1 94 ? 22.044 14.265 -8.370 1.00 73.75 94 LEU A N 1
ATOM 735 C CA . LEU A 1 94 ? 22.685 12.954 -8.234 1.00 73.75 94 LEU A CA 1
ATOM 736 C C . LEU A 1 94 ? 23.273 12.489 -9.571 1.00 73.75 94 LEU A C 1
ATOM 738 O O . LEU A 1 94 ? 22.645 12.605 -10.620 1.00 73.75 94 LEU A O 1
ATOM 742 N N . ASN A 1 95 ? 24.482 11.924 -9.538 1.00 76.19 95 ASN A N 1
ATOM 743 C CA . ASN A 1 95 ? 25.005 11.170 -10.676 1.00 76.19 95 ASN A CA 1
ATOM 744 C C . ASN A 1 95 ? 24.366 9.769 -10.710 1.00 76.19 95 ASN A C 1
ATOM 746 O O . ASN A 1 95 ? 23.959 9.245 -9.674 1.00 76.19 95 ASN A O 1
ATOM 750 N N . VAL A 1 96 ? 24.314 9.146 -11.892 1.00 73.12 96 VAL A N 1
ATOM 751 C CA . VAL A 1 96 ? 23.630 7.855 -12.125 1.00 73.12 96 VAL A CA 1
ATOM 752 C C . VAL A 1 96 ? 24.043 6.769 -11.118 1.00 73.12 96 VAL A C 1
ATOM 754 O O . VAL A 1 96 ? 23.203 6.024 -10.624 1.00 73.12 96 VAL A O 1
ATOM 757 N N . GLU A 1 97 ? 25.322 6.715 -10.736 1.00 73.12 97 GLU A N 1
ATOM 758 C CA . GLU A 1 97 ? 25.841 5.736 -9.767 1.00 73.12 97 GLU A CA 1
ATOM 759 C C . GLU A 1 97 ? 25.270 5.902 -8.347 1.00 73.12 97 GLU A C 1
ATOM 761 O O . GLU A 1 97 ? 25.161 4.923 -7.612 1.00 73.12 97 GLU A O 1
ATOM 766 N N . LYS A 1 98 ? 24.883 7.120 -7.949 1.00 80.75 98 LYS A N 1
ATOM 767 C CA . LYS A 1 98 ? 24.332 7.407 -6.615 1.00 80.75 98 LYS A CA 1
ATOM 768 C C . LYS A 1 98 ? 22.808 7.350 -6.555 1.00 80.75 98 LYS A C 1
ATOM 770 O O . LYS A 1 98 ? 22.261 7.469 -5.465 1.00 80.75 98 LYS A O 1
ATOM 775 N N . GLN A 1 99 ? 22.124 7.157 -7.682 1.00 81.88 99 GLN A N 1
ATOM 776 C CA . GLN A 1 99 ? 20.657 7.142 -7.734 1.00 81.88 99 GLN A CA 1
ATOM 777 C C . GLN A 1 99 ? 20.050 5.802 -7.299 1.00 81.88 99 GLN A C 1
ATOM 779 O O . GLN A 1 99 ? 18.923 5.772 -6.816 1.00 81.88 99 GLN A O 1
ATOM 784 N N . ALA A 1 100 ? 20.792 4.693 -7.397 1.00 85.31 100 ALA A N 1
ATOM 785 C CA . ALA A 1 100 ? 20.254 3.361 -7.112 1.00 85.31 100 ALA A CA 1
ATOM 786 C C . ALA A 1 100 ? 19.766 3.191 -5.660 1.00 85.31 100 ALA A C 1
ATOM 788 O O . ALA A 1 100 ? 18.701 2.620 -5.429 1.00 85.31 100 ALA A O 1
ATOM 789 N N . GLN A 1 101 ? 20.523 3.689 -4.676 1.00 88.00 101 GLN A N 1
ATOM 790 C CA . GLN A 1 101 ? 20.152 3.559 -3.264 1.00 88.00 101 GLN A CA 1
ATOM 791 C C . GLN A 1 101 ? 18.923 4.417 -2.897 1.00 88.00 101 GLN A C 1
ATOM 793 O O . GLN A 1 101 ? 17.980 3.850 -2.344 1.00 88.00 101 GLN A O 1
ATOM 798 N N . PRO A 1 102 ? 18.869 5.729 -3.212 1.00 86.94 102 PRO A N 1
ATOM 799 C CA . PRO A 1 102 ? 17.657 6.529 -3.040 1.00 86.94 102 PRO A CA 1
ATOM 800 C C . PRO A 1 102 ? 16.449 5.932 -3.761 1.00 86.94 102 PRO A C 1
ATOM 802 O O . PRO A 1 102 ? 15.373 5.874 -3.174 1.00 86.94 102 PRO A O 1
ATOM 805 N N . ALA A 1 103 ? 16.637 5.413 -4.980 1.00 90.75 103 ALA A N 1
ATOM 806 C CA . ALA A 1 103 ? 15.544 4.819 -5.735 1.00 90.75 103 ALA A CA 1
ATOM 807 C C . ALA A 1 103 ? 14.965 3.566 -5.068 1.00 90.75 103 ALA A C 1
ATOM 809 O O . ALA A 1 103 ? 13.747 3.405 -4.996 1.00 90.75 103 ALA A O 1
ATOM 810 N N . ALA A 1 104 ? 15.825 2.703 -4.523 1.00 92.69 104 ALA A N 1
ATOM 811 C CA . ALA A 1 104 ? 15.391 1.528 -3.776 1.00 92.69 104 ALA A CA 1
ATOM 812 C C . ALA A 1 104 ? 14.647 1.901 -2.485 1.00 92.69 104 ALA A C 1
ATOM 814 O O . ALA A 1 104 ? 13.626 1.289 -2.175 1.00 92.69 104 ALA A O 1
ATOM 815 N N . ILE A 1 105 ? 15.138 2.907 -1.750 1.00 94.12 105 ILE A N 1
ATOM 816 C CA . ILE A 1 105 ? 14.487 3.398 -0.528 1.00 94.12 105 ILE A CA 1
ATOM 817 C C . ILE A 1 105 ? 13.111 3.968 -0.870 1.00 94.12 105 ILE A C 1
ATOM 819 O O . ILE A 1 105 ? 12.118 3.531 -0.301 1.00 94.12 105 ILE A O 1
ATOM 823 N N . LEU A 1 106 ? 13.033 4.885 -1.834 1.00 94.81 106 LEU A N 1
ATOM 824 C CA . LEU A 1 106 ? 11.776 5.537 -2.189 1.00 94.81 106 LEU A CA 1
ATOM 825 C C . LEU A 1 106 ? 10.753 4.549 -2.759 1.00 94.81 106 LEU A C 1
ATOM 827 O O . LEU A 1 106 ? 9.579 4.601 -2.397 1.00 94.81 106 LEU A O 1
ATOM 831 N N . GLY A 1 107 ? 11.198 3.606 -3.595 1.00 96.19 107 GLY A N 1
ATOM 832 C CA . GLY A 1 107 ? 10.349 2.525 -4.091 1.00 96.19 107 GLY A CA 1
ATOM 833 C C . GLY A 1 107 ? 9.794 1.659 -2.958 1.00 96.19 107 GLY A C 1
ATOM 834 O O . GLY A 1 107 ? 8.597 1.371 -2.936 1.00 96.19 107 GLY A O 1
ATOM 835 N N . ALA A 1 108 ? 10.631 1.291 -1.982 1.00 96.50 108 ALA A N 1
ATOM 836 C CA . ALA A 1 108 ? 10.192 0.537 -0.811 1.00 96.50 108 ALA A CA 1
ATOM 837 C C . ALA A 1 108 ? 9.205 1.334 0.057 1.00 96.50 108 ALA A C 1
ATOM 839 O O . ALA A 1 108 ? 8.180 0.783 0.450 1.00 96.50 108 ALA A O 1
ATOM 840 N N . GLU A 1 109 ? 9.459 2.620 0.310 1.00 96.88 109 GLU A N 1
ATOM 841 C CA . GLU A 1 109 ? 8.559 3.485 1.085 1.00 96.88 109 GLU A CA 1
ATOM 842 C C . GLU A 1 109 ? 7.201 3.675 0.398 1.00 96.88 109 GLU A C 1
ATOM 844 O O . GLU A 1 109 ? 6.165 3.569 1.053 1.00 96.88 109 GLU A O 1
ATOM 849 N N . CYS A 1 110 ? 7.173 3.854 -0.928 1.00 96.88 110 CYS A N 1
ATOM 850 C CA . CYS A 1 110 ? 5.922 3.914 -1.691 1.00 96.88 110 CYS A CA 1
ATOM 851 C C . CYS A 1 110 ? 5.091 2.633 -1.523 1.00 96.88 110 CYS A C 1
ATOM 853 O O . CYS A 1 110 ? 3.888 2.686 -1.254 1.00 96.88 110 CYS A O 1
ATOM 855 N N . ILE A 1 111 ? 5.736 1.471 -1.660 1.00 97.94 111 ILE A N 1
ATOM 856 C CA . ILE A 1 111 ? 5.080 0.169 -1.503 1.00 97.94 111 ILE A CA 1
ATOM 857 C C . ILE A 1 111 ? 4.609 -0.024 -0.058 1.00 97.94 111 ILE A C 1
ATOM 859 O O . ILE A 1 111 ? 3.473 -0.442 0.161 1.00 97.94 111 ILE A O 1
ATOM 863 N N . ASN A 1 112 ? 5.443 0.299 0.930 1.00 97.69 112 ASN A N 1
ATOM 864 C CA . ASN A 1 112 ? 5.111 0.161 2.347 1.00 97.69 112 ASN A CA 1
ATOM 865 C C . ASN A 1 112 ? 3.952 1.080 2.747 1.00 97.69 112 ASN A C 1
ATOM 867 O O . ASN A 1 112 ? 3.034 0.627 3.426 1.00 97.69 112 ASN A O 1
ATOM 871 N N . GLY A 1 113 ? 3.945 2.332 2.281 1.00 97.25 113 GLY A N 1
ATOM 872 C CA . GLY A 1 113 ? 2.848 3.274 2.508 1.00 97.25 113 GLY A CA 1
ATOM 873 C C . GLY A 1 113 ? 1.526 2.775 1.922 1.00 97.25 113 GLY A C 1
ATOM 874 O O . GLY A 1 113 ? 0.484 2.840 2.584 1.00 97.25 113 GLY A O 1
ATOM 875 N N . PHE A 1 114 ? 1.573 2.184 0.722 1.00 97.94 114 PHE A N 1
ATOM 876 C CA . PHE A 1 114 ? 0.418 1.496 0.155 1.00 97.94 114 PHE A CA 1
ATOM 877 C C . PHE A 1 114 ? 0.006 0.282 0.991 1.00 97.94 114 PHE A C 1
ATOM 879 O O . PHE A 1 114 ? -1.161 0.170 1.324 1.00 97.94 114 PHE A O 1
ATOM 886 N N . VAL A 1 115 ? 0.906 -0.623 1.375 1.00 97.31 115 VAL A N 1
ATOM 887 C CA . VAL A 1 115 ? 0.532 -1.827 2.144 1.00 97.31 115 VAL A CA 1
ATOM 888 C C . VAL A 1 115 ? -0.039 -1.473 3.524 1.00 97.31 115 VAL A C 1
ATOM 890 O O . VAL A 1 115 ? -0.985 -2.117 3.982 1.00 97.31 115 VAL A O 1
ATOM 893 N N . ALA A 1 116 ? 0.494 -0.432 4.166 1.00 97.00 116 ALA A N 1
ATOM 894 C CA . ALA A 1 116 ? 0.067 0.015 5.488 1.00 97.00 116 ALA A CA 1
ATOM 895 C C . ALA A 1 116 ? -1.366 0.571 5.502 1.00 97.00 116 ALA A C 1
ATOM 897 O O . ALA A 1 116 ? -2.052 0.457 6.513 1.00 97.00 116 ALA A O 1
ATOM 898 N N . THR A 1 117 ? -1.822 1.169 4.396 1.00 97.12 117 THR A N 1
ATOM 899 C CA . THR A 1 117 ? -3.074 1.954 4.374 1.00 97.12 117 THR A CA 1
ATOM 900 C C . THR A 1 117 ? -4.003 1.629 3.210 1.00 97.12 117 THR A C 1
ATOM 902 O O . THR A 1 117 ? -5.106 2.159 3.116 1.00 97.12 117 THR A O 1
ATOM 905 N N . LEU A 1 118 ? -3.550 0.782 2.292 1.00 97.75 118 LEU A N 1
ATOM 906 C CA . LEU A 1 118 ? -4.210 0.386 1.050 1.00 97.75 118 LEU A CA 1
ATOM 907 C C . LEU A 1 118 ? -4.651 1.583 0.187 1.00 97.75 118 LEU A C 1
ATOM 909 O O . LEU A 1 118 ? -5.651 1.527 -0.526 1.00 97.75 118 LEU A O 1
ATOM 913 N N . GLY A 1 119 ? -3.880 2.677 0.258 1.00 95.50 119 GLY A N 1
ATOM 914 C CA . GLY A 1 119 ? -4.131 3.930 -0.459 1.00 95.50 119 GLY A CA 1
ATOM 915 C C . GLY A 1 119 ? -5.175 4.843 0.191 1.00 95.50 119 GLY A C 1
ATOM 916 O O . GLY A 1 119 ? -5.466 5.907 -0.346 1.00 95.50 119 GLY A O 1
ATOM 917 N N . MET A 1 120 ? -5.735 4.479 1.349 1.00 96.88 120 MET A N 1
ATOM 918 C CA . MET A 1 120 ? -6.819 5.244 1.982 1.00 96.88 120 MET A CA 1
ATOM 919 C C . MET A 1 120 ? -6.381 6.626 2.474 1.00 96.88 120 MET A C 1
ATOM 921 O O . MET A 1 120 ? -7.205 7.538 2.527 1.00 96.88 120 MET A O 1
ATOM 925 N N . LEU A 1 121 ? -5.094 6.817 2.785 1.00 95.56 121 LEU A N 1
ATOM 926 C CA . LEU A 1 121 ? -4.569 8.132 3.167 1.00 95.56 121 LEU A CA 1
ATOM 927 C C . LEU A 1 121 ? -4.538 9.141 2.012 1.00 95.56 121 LEU A C 1
ATOM 929 O O . LEU A 1 121 ? -4.497 10.340 2.270 1.00 95.56 121 LEU A O 1
ATOM 933 N N . GLU A 1 122 ? -4.618 8.686 0.761 1.00 92.62 122 GLU A N 1
ATOM 934 C CA . GLU A 1 122 ? -4.741 9.576 -0.399 1.00 92.62 122 GLU A CA 1
ATOM 935 C C . GLU A 1 122 ? -6.157 10.151 -0.548 1.00 92.62 122 GLU A C 1
ATOM 937 O O . GLU A 1 122 ? -6.370 11.121 -1.276 1.00 92.62 122 GLU A O 1
ATOM 942 N N . LEU A 1 123 ? -7.138 9.554 0.136 1.00 93.75 123 LEU A N 1
ATOM 943 C CA . LEU A 1 123 ? -8.514 10.025 0.144 1.00 93.75 123 LEU A CA 1
ATOM 944 C C . LEU A 1 123 ? -8.724 11.040 1.277 1.00 93.75 123 LEU A C 1
ATOM 946 O O . LEU A 1 123 ? -8.198 10.850 2.384 1.00 93.75 123 LEU A O 1
ATOM 950 N N . PRO A 1 124 ? -9.554 12.078 1.059 1.00 94.88 124 PRO A N 1
ATOM 951 C CA . PRO A 1 124 ? -10.067 12.901 2.148 1.00 94.88 124 PRO A CA 1
ATOM 952 C C . PRO A 1 124 ? -10.776 12.032 3.191 1.00 94.88 124 PRO A C 1
ATOM 954 O O . PRO A 1 124 ? -11.464 11.080 2.825 1.00 94.88 124 PRO A O 1
ATOM 957 N N . GLU A 1 125 ? -10.677 12.383 4.476 1.00 94.44 125 GLU A N 1
ATOM 958 C CA . GLU A 1 125 ? -11.295 11.608 5.566 1.00 94.44 125 GLU A CA 1
ATOM 959 C C . GLU A 1 125 ? -12.797 11.361 5.361 1.00 94.44 125 GLU A C 1
ATOM 961 O O . GLU A 1 125 ? -13.299 10.286 5.674 1.00 94.44 125 GLU A O 1
ATOM 966 N N . SER A 1 126 ? -13.505 12.314 4.751 1.00 94.75 126 SER A N 1
ATOM 967 C CA . SER A 1 126 ? -14.934 12.204 4.436 1.00 94.75 126 SER A CA 1
ATOM 968 C C . SER A 1 126 ? -15.282 11.128 3.401 1.00 94.75 126 SER A C 1
ATOM 970 O O . SER A 1 126 ? -16.449 10.767 3.273 1.00 94.75 126 SER A O 1
ATOM 972 N N . GLN A 1 127 ? -14.297 10.626 2.653 1.00 94.75 127 GLN A N 1
ATOM 973 C CA . GLN A 1 127 ? -14.463 9.570 1.649 1.00 94.75 127 GLN A CA 1
ATOM 974 C C . GLN A 1 127 ? -13.921 8.219 2.124 1.00 94.75 127 GLN A C 1
ATOM 976 O O . GLN A 1 127 ? -14.081 7.216 1.426 1.00 94.75 127 GLN A O 1
ATOM 981 N N . ARG A 1 128 ? -13.273 8.178 3.293 1.00 97.06 128 ARG A N 1
ATOM 982 C CA . ARG A 1 128 ? -12.740 6.939 3.853 1.00 97.06 128 ARG A CA 1
ATOM 983 C C . ARG A 1 128 ? -13.865 6.113 4.492 1.00 97.06 128 ARG A C 1
ATOM 985 O O . ARG A 1 128 ? -14.834 6.684 5.009 1.00 97.06 128 ARG A O 1
ATOM 992 N N . PRO A 1 129 ? -13.734 4.774 4.492 1.00 96.62 129 PRO A N 1
ATOM 993 C CA . PRO A 1 129 ? -14.596 3.887 5.266 1.00 96.62 129 PRO A CA 1
ATOM 994 C C . PRO A 1 129 ? -14.737 4.340 6.721 1.00 96.62 129 PRO A C 1
ATOM 996 O O . PRO A 1 129 ? -13.806 4.905 7.293 1.00 96.62 129 PRO A O 1
ATOM 999 N N . GLN A 1 130 ? -15.902 4.082 7.310 1.00 96.25 130 GLN A N 1
ATOM 1000 C CA . GLN A 1 130 ? -16.188 4.392 8.709 1.00 96.25 130 GLN A CA 1
ATOM 1001 C C . GLN A 1 130 ? -16.087 3.120 9.552 1.00 96.25 130 GLN A C 1
ATOM 1003 O O . GLN A 1 130 ? 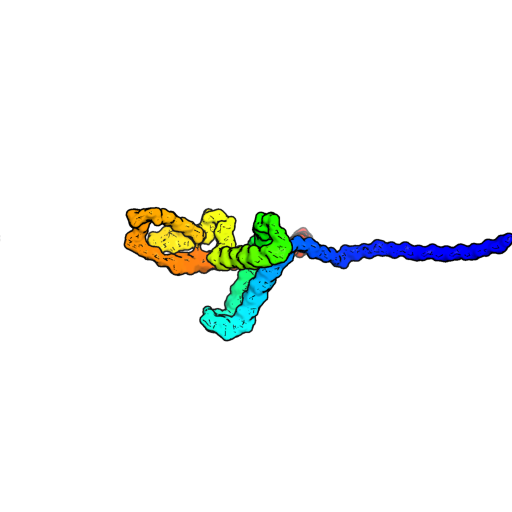-16.609 2.080 9.152 1.00 96.25 130 GLN A O 1
ATOM 1008 N N . VAL A 1 131 ? -15.477 3.221 10.729 1.00 94.19 131 VAL A N 1
ATOM 1009 C CA . VAL A 1 131 ? -15.410 2.159 11.739 1.00 94.19 131 VAL A CA 1
ATOM 1010 C C . VAL A 1 131 ? -16.126 2.608 13.011 1.00 94.19 131 VAL A C 1
ATOM 1012 O O . VAL A 1 131 ? -16.126 3.795 13.350 1.00 94.19 131 VAL A O 1
ATOM 1015 N N . GLN A 1 132 ? -16.769 1.668 13.705 1.00 91.25 132 GLN A N 1
ATOM 1016 C CA . GLN A 1 132 ? -17.407 1.931 14.992 1.00 91.25 132 GLN A CA 1
ATOM 1017 C C . GLN A 1 132 ? -16.359 1.930 16.112 1.00 91.25 132 GLN A C 1
ATOM 1019 O O . GLN A 1 132 ? -15.525 1.028 16.175 1.00 91.25 132 GLN A O 1
ATOM 1024 N N . THR A 1 133 ? -16.397 2.926 16.994 1.00 85.56 133 THR A N 1
ATOM 1025 C CA . THR A 1 133 ? -15.525 2.992 18.173 1.00 85.56 133 THR A CA 1
ATOM 1026 C C . THR A 1 133 ? -16.118 2.182 19.333 1.00 85.56 133 THR A C 1
ATOM 1028 O O . THR A 1 133 ? -17.330 1.929 19.344 1.00 85.56 133 THR A O 1
ATOM 1031 N N . PRO A 1 134 ? -15.314 1.796 20.341 1.00 80.25 134 PRO A N 1
ATOM 1032 C CA . PRO A 1 134 ? -15.811 1.100 21.533 1.00 80.25 134 PRO A CA 1
ATOM 1033 C C . PRO A 1 134 ? -16.941 1.845 22.267 1.00 80.25 134 PRO A C 1
ATOM 1035 O O . PRO A 1 134 ? -17.802 1.224 22.887 1.00 80.25 134 PRO A O 1
ATOM 1038 N N . GLU A 1 135 ? -16.981 3.173 22.158 1.00 82.19 135 GLU A N 1
ATOM 1039 C CA . GLU A 1 135 ? -17.991 4.059 22.752 1.00 82.19 135 GLU A CA 1
ATOM 1040 C C . GLU A 1 135 ? -19.282 4.149 21.916 1.00 82.19 135 GLU A C 1
ATOM 1042 O O . GLU A 1 135 ? -20.213 4.870 22.277 1.00 82.19 135 GLU A O 1
ATOM 1047 N N . GLY A 1 136 ? -19.355 3.432 20.790 1.00 85.12 136 GLY A N 1
ATOM 1048 C CA . GLY A 1 136 ? -20.518 3.381 19.906 1.00 85.12 136 GLY A CA 1
ATOM 1049 C C . GLY A 1 136 ? -20.603 4.519 18.885 1.00 85.12 136 GLY A C 1
ATOM 1050 O O . GLY A 1 136 ? -21.560 4.550 18.111 1.00 85.12 136 GLY A O 1
ATOM 1051 N N . ALA A 1 137 ? -19.621 5.424 18.850 1.00 90.06 137 ALA A N 1
ATOM 1052 C CA . ALA A 1 137 ? -19.494 6.444 17.812 1.00 90.06 137 ALA A CA 1
ATOM 1053 C C . ALA A 1 137 ? -18.917 5.848 16.515 1.00 90.06 137 ALA A C 1
ATOM 1055 O O . ALA A 1 137 ? -18.518 4.686 16.475 1.00 90.06 137 ALA A O 1
ATOM 1056 N N . THR A 1 138 ? -18.856 6.638 15.443 1.00 93.56 138 THR A N 1
ATOM 1057 C CA . THR A 1 138 ? -18.179 6.255 14.194 1.00 93.56 138 THR A CA 1
ATOM 1058 C C . THR A 1 138 ? -17.080 7.247 13.857 1.00 93.56 138 THR A C 1
ATOM 1060 O O . THR A 1 138 ? -17.273 8.451 14.035 1.00 93.56 138 THR A O 1
ATOM 1063 N N . ARG A 1 139 ? -15.966 6.754 13.315 1.00 94.44 139 ARG A N 1
ATOM 1064 C CA . ARG A 1 139 ? -14.894 7.588 12.761 1.00 94.44 139 ARG A CA 1
ATOM 1065 C C . ARG A 1 139 ? -14.427 7.068 11.401 1.00 94.44 139 ARG A C 1
ATOM 1067 O O . ARG A 1 139 ? -14.545 5.866 11.151 1.00 94.44 139 ARG A O 1
ATOM 1074 N N . PRO A 1 140 ? -13.837 7.922 10.551 1.00 97.12 140 PRO A N 1
ATOM 1075 C CA . PRO A 1 140 ? -13.083 7.455 9.399 1.00 97.12 140 PRO A CA 1
ATOM 1076 C C . PRO A 1 140 ? -11.930 6.531 9.821 1.00 97.12 140 PRO A C 1
ATOM 1078 O O . PRO A 1 140 ? -11.352 6.672 10.903 1.00 97.12 140 PRO A O 1
ATOM 1081 N N . ILE A 1 141 ? -11.576 5.580 8.961 1.00 96.94 141 ILE A N 1
ATOM 1082 C CA . ILE A 1 141 ? -10.354 4.788 9.133 1.00 96.94 141 ILE A CA 1
ATOM 1083 C C . ILE A 1 141 ? -9.103 5.654 8.922 1.00 96.94 141 ILE A C 1
ATOM 1085 O O . ILE A 1 141 ? -9.103 6.596 8.119 1.00 96.94 141 ILE A O 1
ATOM 1089 N N . PHE A 1 142 ? -8.031 5.321 9.637 1.00 96.06 142 PHE A N 1
ATOM 1090 C CA . PHE A 1 142 ? -6.758 6.041 9.670 1.00 96.06 142 PHE A CA 1
ATOM 1091 C C . PHE A 1 142 ? -6.898 7.531 10.021 1.00 96.06 142 PHE A C 1
ATOM 1093 O O . PHE A 1 142 ? -6.140 8.367 9.521 1.00 96.06 142 PHE A O 1
ATOM 1100 N N . THR A 1 143 ? -7.888 7.885 10.844 1.00 93.44 143 THR A N 1
ATOM 1101 C CA . THR A 1 143 ? -7.947 9.213 11.465 1.00 93.44 143 THR A CA 1
ATOM 1102 C C . THR A 1 143 ? -6.758 9.360 12.406 1.00 93.44 143 THR A C 1
ATOM 1104 O O . THR A 1 143 ? -6.517 8.495 13.245 1.00 93.44 143 THR A O 1
ATOM 1107 N N . ALA A 1 144 ? -6.007 10.449 12.251 1.00 88.19 144 ALA A N 1
ATOM 1108 C CA . ALA A 1 144 ? -4.888 10.740 13.131 1.00 88.19 144 ALA A CA 1
ATOM 1109 C C . ALA A 1 144 ? -5.399 11.102 14.528 1.00 88.19 144 ALA A C 1
ATOM 1111 O O . ALA A 1 144 ? -6.310 11.920 14.678 1.00 88.19 144 ALA A O 1
ATOM 1112 N N . ASP A 1 145 ? -4.785 10.520 15.551 1.00 84.06 145 ASP A N 1
ATOM 1113 C CA . ASP A 1 145 ? -5.097 10.895 16.920 1.00 84.06 145 ASP A CA 1
ATOM 1114 C C . ASP A 1 145 ? -4.560 12.289 17.246 1.00 84.06 145 ASP A C 1
ATOM 1116 O O . ASP A 1 145 ? -3.491 12.676 16.755 1.00 84.06 145 ASP A O 1
ATOM 1120 N N . PRO A 1 146 ? -5.249 13.039 18.119 1.00 82.75 146 PRO A N 1
ATOM 1121 C CA . PRO A 1 146 ? -4.693 14.268 18.654 1.00 82.75 146 PRO A CA 1
ATOM 1122 C C . PRO A 1 146 ? -3.377 13.968 19.381 1.00 82.75 146 PRO A C 1
ATOM 1124 O O . PRO A 1 146 ? -3.294 13.051 20.201 1.00 82.75 146 PRO A O 1
ATOM 1127 N N . ALA A 1 147 ? -2.346 14.756 19.079 1.00 8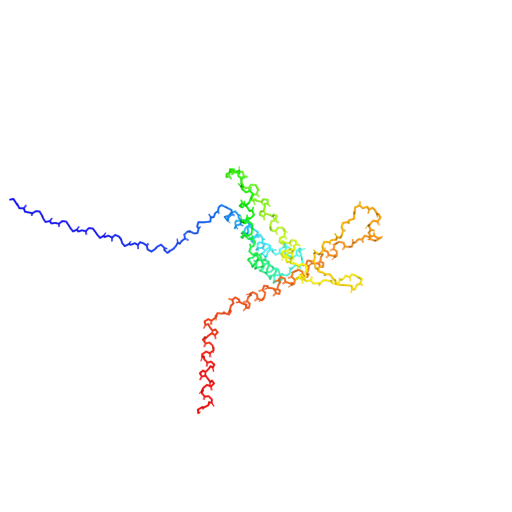2.88 147 ALA A N 1
ATOM 1128 C CA . ALA A 1 147 ? -1.088 14.706 19.808 1.00 82.88 147 ALA A CA 1
ATOM 1129 C C . ALA A 1 147 ? -1.299 15.132 21.271 1.00 82.88 147 ALA A C 1
ATOM 1131 O O . ALA A 1 147 ? -2.042 16.074 21.556 1.00 82.88 147 ALA A O 1
ATOM 1132 N N . SER A 1 148 ? -0.616 14.445 22.186 1.00 85.81 148 SER A N 1
ATOM 1133 C CA . SER A 1 148 ? -0.555 14.802 23.604 1.00 85.81 148 SER A CA 1
ATOM 1134 C C . SER A 1 148 ? 0.855 15.289 23.926 1.00 85.81 148 SER A C 1
ATOM 1136 O O . SER A 1 148 ? 1.778 14.483 24.038 1.00 85.81 148 SER A O 1
ATOM 1138 N N . ASP A 1 149 ? 1.024 16.599 24.090 1.00 86.44 149 ASP A N 1
ATOM 1139 C CA . ASP A 1 149 ? 2.331 17.203 24.400 1.00 86.44 149 ASP A CA 1
ATOM 1140 C C . ASP A 1 149 ? 2.617 17.257 25.910 1.00 86.44 149 ASP A C 1
ATOM 1142 O O . ASP A 1 149 ? 3.738 17.543 26.338 1.00 86.44 149 ASP A O 1
ATOM 1146 N N . THR A 1 150 ? 1.609 16.980 26.744 1.00 88.88 150 THR A N 1
ATOM 1147 C CA . THR A 1 150 ? 1.731 16.963 28.206 1.00 88.88 150 THR A CA 1
ATOM 1148 C C . THR A 1 150 ? 1.014 15.763 28.816 1.00 88.88 150 THR A C 1
ATOM 1150 O O . THR A 1 150 ? 0.055 15.232 28.252 1.00 88.88 150 THR A O 1
ATOM 1153 N N . VAL A 1 151 ? 1.446 15.363 30.016 1.00 86.12 151 VAL A N 1
ATOM 1154 C CA . VAL A 1 151 ? 0.819 14.267 30.776 1.00 86.12 151 VAL A CA 1
ATOM 1155 C C . VAL A 1 151 ? -0.663 14.546 31.052 1.00 86.12 151 VAL A C 1
ATOM 1157 O O . VAL A 1 151 ? -1.470 13.625 30.994 1.00 86.12 151 VAL A O 1
ATOM 1160 N N . ASP A 1 152 ? -1.035 15.812 31.262 1.00 87.56 152 ASP A N 1
ATOM 1161 C CA . ASP A 1 152 ? -2.420 16.227 31.533 1.00 87.56 152 ASP A CA 1
ATOM 1162 C C . ASP A 1 152 ? -3.365 16.019 30.334 1.00 87.56 152 ASP A C 1
ATOM 1164 O O . ASP A 1 152 ? -4.583 16.013 30.499 1.00 87.56 152 ASP A O 1
ATOM 1168 N N . THR A 1 153 ? -2.814 15.851 29.126 1.00 86.19 153 THR A N 1
ATOM 1169 C CA . THR A 1 153 ? -3.576 15.626 27.883 1.00 86.19 153 THR A CA 1
ATOM 1170 C C . THR A 1 153 ? -3.644 14.158 27.466 1.00 86.19 153 THR A C 1
ATOM 1172 O O . THR A 1 153 ? -4.207 13.848 26.415 1.00 86.19 153 THR A O 1
ATOM 1175 N N . LEU A 1 154 ? -3.071 13.245 28.258 1.00 85.31 154 LEU A N 1
ATOM 1176 C CA . LEU A 1 154 ? -3.148 11.814 27.987 1.00 85.31 154 LEU A CA 1
ATOM 1177 C C . LEU A 1 154 ? -4.512 11.247 28.405 1.00 85.31 154 LEU A C 1
ATOM 1179 O O . LEU A 1 154 ? -5.075 11.655 29.425 1.00 85.31 154 LEU A O 1
ATOM 1183 N N . PRO A 1 155 ? -5.047 10.267 27.658 1.00 84.38 155 PRO A N 1
ATOM 1184 C CA . PRO A 1 155 ? -6.250 9.567 28.074 1.00 84.38 155 PRO A CA 1
ATOM 1185 C C . PRO A 1 155 ? -5.998 8.792 29.374 1.00 84.38 155 PRO A C 1
ATOM 1187 O O . PRO A 1 155 ? -4.917 8.249 29.602 1.00 84.38 155 PRO A O 1
ATOM 1190 N N . ALA A 1 156 ? -7.032 8.694 30.214 1.00 87.00 156 ALA A N 1
ATOM 1191 C CA . ALA A 1 156 ? -6.957 7.979 31.490 1.00 87.00 156 ALA A CA 1
ATOM 1192 C C . ALA A 1 156 ? -6.689 6.471 31.331 1.00 87.00 156 ALA A C 1
ATOM 1194 O O . ALA A 1 156 ? -6.189 5.833 32.256 1.00 87.00 156 ALA A O 1
ATOM 1195 N N . GLN A 1 157 ? -7.037 5.901 30.174 1.00 87.06 157 GLN A N 1
ATOM 1196 C CA . GLN A 1 157 ? -6.762 4.515 29.812 1.00 87.06 157 GLN A CA 1
ATOM 1197 C C . GLN A 1 157 ? -5.896 4.474 28.549 1.00 87.06 157 GLN A C 1
ATOM 1199 O O . GLN A 1 157 ? -6.127 5.269 27.631 1.00 87.06 157 GLN A O 1
ATOM 1204 N N . PRO A 1 158 ? -4.919 3.554 28.471 1.00 87.50 158 PRO A N 1
ATOM 1205 C CA . PRO A 1 158 ? -4.151 3.356 27.255 1.00 87.50 158 PRO A CA 1
ATOM 1206 C C . PRO A 1 158 ? -5.067 2.846 26.141 1.00 87.50 158 PRO A C 1
ATOM 1208 O O . PRO A 1 158 ? -5.939 2.005 26.361 1.00 87.50 158 PRO A O 1
ATOM 1211 N N . ARG A 1 159 ? -4.844 3.354 24.932 1.00 85.50 159 ARG A N 1
ATOM 1212 C CA . ARG A 1 159 ? -5.602 2.953 23.746 1.00 85.50 159 ARG A CA 1
ATOM 1213 C C . ARG A 1 159 ? -5.183 1.571 23.270 1.00 85.50 159 ARG A C 1
ATOM 1215 O O . ARG A 1 159 ? -4.006 1.209 23.351 1.00 85.50 159 ARG A O 1
ATOM 1222 N N . ASN A 1 160 ? -6.133 0.820 22.718 1.00 90.25 160 ASN A N 1
ATOM 1223 C CA . ASN A 1 160 ? -5.842 -0.466 22.097 1.00 90.25 160 ASN A CA 1
ATOM 1224 C C . ASN A 1 160 ? -5.423 -0.268 20.635 1.00 90.25 160 ASN A C 1
ATOM 1226 O O . ASN A 1 160 ? -6.135 -0.640 19.704 1.00 90.25 160 ASN A O 1
ATOM 1230 N N . VAL A 1 161 ? -4.240 0.319 20.438 1.00 89.50 161 VAL A N 1
ATOM 1231 C CA . VAL A 1 161 ? -3.728 0.698 19.108 1.00 89.50 161 VAL A CA 1
ATOM 1232 C C . VAL A 1 161 ? -3.679 -0.494 18.146 1.00 89.50 161 VAL A C 1
ATOM 1234 O O . VAL A 1 161 ? -3.900 -0.332 16.949 1.00 89.50 161 VAL A O 1
ATOM 1237 N N . ALA A 1 162 ? -3.420 -1.704 18.651 1.00 91.62 162 ALA A N 1
ATOM 1238 C CA . ALA A 1 162 ? -3.401 -2.911 17.829 1.00 91.62 162 ALA A CA 1
ATOM 1239 C C . ALA A 1 162 ? -4.790 -3.239 17.256 1.00 91.62 162 ALA A C 1
ATOM 1241 O O . ALA A 1 162 ? -4.907 -3.528 16.066 1.00 91.62 162 ALA A O 1
ATOM 1242 N N . GLU A 1 163 ? -5.837 -3.165 18.081 1.00 91.69 163 GLU A N 1
ATOM 1243 C CA . GLU A 1 163 ? -7.221 -3.393 17.652 1.00 91.69 163 GLU A CA 1
ATOM 1244 C C . GLU A 1 163 ? -7.716 -2.283 16.721 1.00 91.69 163 GLU A C 1
ATOM 1246 O O . GLU A 1 163 ? -8.333 -2.577 15.697 1.00 91.69 163 GLU A O 1
ATOM 1251 N N . GLU A 1 164 ? -7.385 -1.025 17.023 1.00 91.88 164 GLU A N 1
ATOM 1252 C CA . GLU A 1 164 ? -7.706 0.132 16.178 1.00 91.88 164 GLU A CA 1
ATOM 1253 C C . GLU A 1 164 ? -7.064 -0.004 14.788 1.00 91.88 164 GLU A C 1
ATOM 1255 O O . GLU A 1 164 ? -7.753 0.091 13.772 1.00 91.88 164 GLU A O 1
ATOM 1260 N N . THR A 1 165 ? -5.764 -0.312 14.742 1.00 93.19 165 THR A N 1
ATOM 1261 C CA . THR A 1 165 ? -5.006 -0.468 13.490 1.00 93.19 165 THR A CA 1
ATOM 1262 C C . THR A 1 165 ? -5.520 -1.649 12.670 1.00 93.19 165 THR A C 1
ATOM 1264 O O . THR A 1 165 ? -5.695 -1.535 11.458 1.00 93.19 165 THR A O 1
ATOM 1267 N N . TRP A 1 166 ? -5.779 -2.792 13.315 1.00 94.12 166 TRP A N 1
ATOM 1268 C CA . TRP A 1 166 ? -6.325 -3.969 12.639 1.00 94.12 166 TRP A CA 1
ATOM 1269 C C . TRP A 1 166 ? -7.719 -3.700 12.064 1.00 94.12 166 TRP A C 1
ATOM 1271 O O . TRP A 1 166 ? -7.987 -4.054 10.916 1.00 94.12 166 TRP A O 1
ATOM 1281 N N . SER A 1 167 ? -8.588 -3.040 12.834 1.00 94.38 167 SER A N 1
ATOM 1282 C CA . SER A 1 167 ? -9.940 -2.693 12.391 1.00 94.38 167 SER A CA 1
ATOM 1283 C C . SER A 1 167 ? -9.899 -1.763 11.180 1.00 94.38 167 SER A C 1
ATOM 1285 O O . SER A 1 167 ? -10.544 -2.043 10.170 1.00 94.38 167 SER A O 1
ATOM 1287 N N . ASP A 1 168 ? -9.075 -0.717 11.228 1.00 96.81 168 ASP A N 1
ATOM 1288 C CA . ASP A 1 168 ? -8.902 0.211 10.110 1.00 96.81 168 ASP A CA 1
ATOM 1289 C C . ASP A 1 168 ? -8.420 -0.500 8.845 1.00 96.81 168 ASP A C 1
ATOM 1291 O O . ASP A 1 168 ? -8.965 -0.291 7.759 1.00 96.81 168 ASP A O 1
ATOM 1295 N N . TRP A 1 169 ? -7.433 -1.386 8.990 1.00 97.44 169 TRP A N 1
ATOM 1296 C CA . TRP A 1 169 ? -6.857 -2.116 7.868 1.00 97.44 169 TRP A CA 1
ATOM 1297 C C . TRP A 1 169 ? -7.851 -3.093 7.222 1.00 97.44 169 TRP A C 1
ATOM 1299 O O . TRP A 1 169 ? -7.914 -3.179 5.996 1.00 97.44 169 TRP A O 1
ATOM 1309 N N . VAL A 1 170 ? -8.680 -3.787 8.009 1.00 95.81 170 VAL A N 1
ATOM 1310 C CA . VAL A 1 170 ? -9.718 -4.691 7.475 1.00 95.81 170 VAL A CA 1
ATOM 1311 C C . VAL A 1 170 ? -10.787 -3.920 6.696 1.00 95.81 170 VAL A C 1
ATOM 1313 O O . VAL A 1 170 ? -11.172 -4.344 5.606 1.00 95.81 170 VAL A O 1
ATOM 1316 N N . PHE A 1 171 ? -11.234 -2.770 7.205 1.00 97.12 171 PHE A N 1
ATOM 1317 C CA . PHE A 1 171 ? -12.190 -1.914 6.492 1.00 97.12 171 PHE A CA 1
ATOM 1318 C C . PHE A 1 171 ? -11.574 -1.277 5.237 1.00 97.12 171 PHE A C 1
ATOM 1320 O O . PHE A 1 171 ? -12.257 -1.123 4.223 1.00 97.12 171 PHE A O 1
ATOM 1327 N N . ALA A 1 172 ? -10.278 -0.951 5.262 1.00 97.88 172 ALA A N 1
ATOM 1328 C CA . ALA A 1 172 ? -9.546 -0.521 4.073 1.00 97.88 172 ALA A CA 1
ATOM 1329 C C . ALA A 1 172 ? -9.510 -1.624 3.004 1.00 97.88 172 ALA A C 1
ATOM 1331 O O . ALA A 1 172 ? -9.739 -1.352 1.825 1.00 97.88 172 ALA A O 1
ATOM 1332 N N . LEU A 1 173 ? -9.253 -2.870 3.413 1.00 96.56 173 LEU A N 1
ATOM 1333 C CA . LEU A 1 173 ? -9.195 -4.019 2.512 1.00 96.56 173 LEU A CA 1
ATOM 1334 C C . LEU A 1 173 ? -10.545 -4.280 1.836 1.00 96.56 173 LEU A C 1
ATOM 1336 O O . LEU A 1 173 ? -10.590 -4.428 0.614 1.00 96.56 173 LEU A O 1
ATOM 1340 N N . ASP A 1 174 ? -11.636 -4.265 2.604 1.00 95.75 174 ASP A N 1
ATOM 1341 C CA . ASP A 1 174 ? -12.997 -4.404 2.074 1.00 95.75 174 ASP A CA 1
ATOM 1342 C C . ASP A 1 174 ? -13.322 -3.307 1.045 1.00 95.75 174 ASP A C 1
ATOM 1344 O O . ASP A 1 174 ? -13.764 -3.584 -0.074 1.00 95.75 174 ASP A O 1
ATOM 1348 N N . ALA A 1 175 ? -12.993 -2.053 1.367 1.00 95.88 175 ALA A N 1
ATOM 1349 C CA . ALA A 1 175 ? -13.197 -0.931 0.459 1.00 95.88 175 ALA A CA 1
ATOM 1350 C C . ALA A 1 175 ? -12.370 -1.048 -0.832 1.00 95.88 175 ALA A C 1
ATOM 1352 O O . ALA A 1 175 ? -12.859 -0.699 -1.911 1.00 95.88 175 ALA A O 1
ATOM 1353 N N . VAL A 1 176 ? -11.137 -1.561 -0.751 1.00 95.62 176 VAL A N 1
ATOM 1354 C CA . VAL A 1 176 ? -10.313 -1.840 -1.933 1.00 95.62 176 VAL A CA 1
ATOM 1355 C C . VAL A 1 176 ? -10.950 -2.905 -2.818 1.00 95.62 176 VAL A C 1
ATOM 1357 O O . VAL A 1 176 ? -11.044 -2.683 -4.025 1.00 95.62 176 VAL A O 1
ATOM 1360 N N . PHE A 1 177 ? -11.429 -4.009 -2.243 1.00 94.25 177 PHE A N 1
ATOM 1361 C CA . PHE A 1 177 ? -12.077 -5.088 -2.995 1.00 94.25 177 PHE A CA 1
ATOM 1362 C C . PHE A 1 177 ? -13.348 -4.578 -3.684 1.00 94.25 177 PHE A C 1
ATOM 1364 O O . PHE A 1 177 ? -13.548 -4.786 -4.882 1.00 94.25 177 PHE A O 1
ATOM 1371 N N . ALA A 1 178 ? -14.178 -3.817 -2.966 1.00 93.25 178 ALA A N 1
ATOM 1372 C CA . ALA A 1 178 ? -15.373 -3.200 -3.533 1.00 93.25 178 ALA A CA 1
ATOM 1373 C C . ALA A 1 178 ? -15.042 -2.223 -4.677 1.00 93.25 178 ALA A C 1
ATOM 1375 O O . ALA A 1 178 ? -15.766 -2.156 -5.674 1.00 93.25 178 ALA A O 1
ATOM 1376 N N . ALA A 1 179 ? -13.956 -1.456 -4.555 1.00 92.62 179 ALA A N 1
ATOM 1377 C CA . ALA A 1 179 ? -13.509 -0.540 -5.598 1.00 92.62 179 ALA A CA 1
ATOM 1378 C C . ALA A 1 179 ? -12.952 -1.277 -6.827 1.00 92.62 179 ALA A C 1
ATOM 1380 O O . ALA A 1 179 ? -13.269 -0.894 -7.952 1.00 92.62 179 ALA A O 1
ATOM 1381 N N . ASN A 1 180 ? -12.177 -2.345 -6.634 1.00 92.94 180 ASN A N 1
ATOM 1382 C CA . ASN A 1 180 ? -11.652 -3.173 -7.720 1.00 92.94 180 ASN A CA 1
ATOM 1383 C C . ASN A 1 180 ? -12.778 -3.887 -8.485 1.00 92.94 180 ASN A C 1
ATOM 1385 O O . ASN A 1 180 ? -12.782 -3.885 -9.715 1.00 92.94 180 ASN A O 1
ATOM 1389 N N . ALA A 1 181 ? -13.794 -4.396 -7.781 1.00 88.44 181 ALA A N 1
ATOM 1390 C CA . ALA A 1 181 ? -14.976 -4.980 -8.410 1.00 88.44 181 ALA A CA 1
ATOM 1391 C C . ALA A 1 181 ? -15.721 -3.966 -9.302 1.00 88.44 181 ALA A C 1
ATOM 1393 O O . ALA A 1 181 ? -16.132 -4.295 -10.415 1.00 88.44 181 ALA A O 1
ATOM 1394 N N . LYS A 1 182 ? -15.860 -2.709 -8.852 1.00 87.12 182 LYS A N 1
ATOM 1395 C CA . LYS A 1 182 ? -16.462 -1.625 -9.655 1.00 87.12 182 LYS A CA 1
ATOM 1396 C C . LYS A 1 182 ? -15.614 -1.261 -10.875 1.00 87.12 182 LYS A C 1
ATOM 1398 O O . LYS A 1 182 ? -16.173 -0.999 -11.936 1.00 87.12 182 LYS A O 1
ATOM 1403 N N . ASP A 1 183 ? -14.292 -1.259 -10.726 1.00 83.62 183 ASP A N 1
ATOM 1404 C CA . ASP A 1 183 ? -13.341 -1.009 -11.814 1.00 83.62 183 ASP A CA 1
ATOM 1405 C C . ASP A 1 183 ? -13.429 -2.101 -12.896 1.00 83.62 183 ASP A C 1
ATOM 1407 O O . ASP A 1 183 ? -13.497 -1.787 -14.081 1.00 83.62 183 ASP A O 1
ATOM 1411 N N . GLY A 1 184 ? -13.562 -3.373 -12.497 1.00 64.62 184 GLY A N 1
ATOM 1412 C CA . GLY A 1 184 ? -13.788 -4.496 -13.416 1.00 64.62 184 GLY A CA 1
ATOM 1413 C C . GLY A 1 184 ? -15.124 -4.419 -14.167 1.00 64.62 184 GLY A C 1
ATOM 1414 O O . GLY A 1 184 ? -15.167 -4.642 -15.375 1.00 64.62 184 GLY A O 1
ATOM 1415 N N . ILE A 1 185 ? -16.207 -4.017 -13.488 1.00 57.44 185 ILE A N 1
ATOM 1416 C CA . ILE A 1 185 ? -17.529 -3.810 -14.115 1.00 57.44 185 ILE A CA 1
ATOM 1417 C C . ILE A 1 185 ? -17.510 -2.610 -15.082 1.00 57.44 185 ILE A C 1
ATOM 1419 O O . ILE A 1 185 ? -18.209 -2.623 -16.094 1.00 57.44 185 ILE A O 1
ATOM 1423 N N . GLY A 1 186 ? -16.705 -1.580 -14.804 1.00 48.75 186 GLY A N 1
ATOM 1424 C CA . GLY A 1 186 ? -16.519 -0.424 -15.687 1.00 48.75 186 GLY A CA 1
ATOM 1425 C C . GLY A 1 186 ? -15.548 -0.660 -16.853 1.00 48.75 186 GLY A C 1
ATOM 1426 O O . GLY A 1 186 ? -15.665 0.012 -17.876 1.00 48.75 186 GLY A O 1
ATOM 1427 N N . GLY A 1 187 ? -14.613 -1.605 -16.716 1.00 46.72 187 GLY A N 1
ATOM 1428 C CA . GLY A 1 187 ? -13.553 -1.883 -17.692 1.00 46.72 187 GLY A CA 1
ATOM 1429 C C . GLY A 1 187 ? -13.932 -2.849 -18.820 1.00 46.72 187 GLY A C 1
ATOM 1430 O O . GLY A 1 187 ? -13.321 -2.795 -19.886 1.00 46.72 187 GLY A O 1
ATOM 1431 N N . GLU A 1 188 ? -14.952 -3.693 -18.627 1.00 44.59 188 GLU A N 1
ATOM 1432 C CA . GLU A 1 188 ? -15.403 -4.687 -19.620 1.00 44.59 188 GLU A CA 1
ATOM 1433 C C . GLU A 1 188 ? -16.765 -4.387 -20.258 1.00 44.59 188 GLU A C 1
ATOM 1435 O O . GLU A 1 188 ? -17.289 -5.190 -21.032 1.00 44.59 188 GLU A O 1
ATOM 1440 N N . VAL A 1 189 ? -17.339 -3.204 -20.035 1.00 47.19 189 VAL A N 1
ATOM 1441 C CA . VAL A 1 189 ? -18.402 -2.736 -20.927 1.00 47.19 189 VAL A CA 1
ATOM 1442 C C . VAL A 1 189 ? -17.746 -2.241 -22.210 1.00 47.19 189 VAL A C 1
ATOM 1444 O O . VAL A 1 189 ? -17.465 -1.056 -22.383 1.00 47.19 189 VAL A O 1
ATOM 1447 N N . ASN A 1 190 ? -17.486 -3.171 -23.129 1.00 51.47 190 ASN A N 1
ATOM 1448 C CA . ASN A 1 190 ? -17.128 -2.836 -24.495 1.00 51.47 190 ASN A CA 1
ATOM 1449 C C . ASN A 1 190 ? -18.288 -2.008 -25.074 1.00 51.47 190 ASN A C 1
ATOM 1451 O O . ASN A 1 190 ? -19.343 -2.537 -25.425 1.00 51.47 190 ASN A O 1
ATOM 1455 N N . ILE A 1 191 ? -18.105 -0.686 -25.125 1.00 54.19 191 ILE A N 1
ATOM 1456 C CA . ILE A 1 191 ? -19.088 0.286 -25.619 1.00 54.19 191 ILE A CA 1
ATOM 1457 C C . ILE A 1 191 ? -19.600 -0.140 -27.002 1.00 54.19 191 ILE A C 1
ATOM 1459 O O . ILE A 1 191 ? -20.780 0.012 -27.301 1.00 54.19 191 ILE A O 1
ATOM 1463 N N . GLU A 1 192 ? -18.749 -0.762 -27.817 1.00 54.84 192 GLU A N 1
ATOM 1464 C CA . GLU A 1 192 ? -19.099 -1.295 -29.129 1.00 54.84 192 GLU A CA 1
ATOM 1465 C C . GLU A 1 192 ? -20.054 -2.500 -29.045 1.00 54.84 192 GLU A C 1
ATOM 1467 O O . GLU A 1 192 ? -21.012 -2.577 -29.819 1.00 54.84 192 GLU A O 1
ATOM 1472 N N . GLN A 1 193 ? -19.867 -3.395 -28.067 1.00 55.00 193 GLN A N 1
ATOM 1473 C CA . GLN A 1 193 ? -20.793 -4.502 -27.790 1.00 55.00 193 GLN A CA 1
ATOM 1474 C C . GLN A 1 193 ? -22.112 -4.013 -27.192 1.00 55.00 193 GLN A C 1
ATOM 1476 O O . GLN A 1 193 ? -23.164 -4.492 -27.607 1.00 55.00 193 GLN A O 1
ATOM 1481 N N . ASN A 1 194 ? -22.096 -3.020 -26.299 1.00 55.62 194 ASN A N 1
ATOM 1482 C CA . ASN A 1 194 ? -23.327 -2.423 -25.772 1.00 55.62 194 ASN A CA 1
ATOM 1483 C C . ASN A 1 194 ? -24.121 -1.685 -26.859 1.00 55.62 194 ASN A C 1
ATOM 1485 O O . ASN A 1 194 ? -25.346 -1.799 -26.920 1.00 55.62 194 ASN A O 1
ATOM 1489 N N . LEU A 1 195 ? -23.439 -0.996 -27.778 1.00 70.44 195 LEU A N 1
ATOM 1490 C CA . LEU A 1 195 ? -24.059 -0.393 -28.961 1.00 70.44 195 LEU A CA 1
ATOM 1491 C C . LEU A 1 195 ? -24.543 -1.450 -29.970 1.00 70.44 195 LEU A C 1
ATOM 1493 O O . LEU A 1 195 ? -25.519 -1.222 -30.687 1.00 70.44 195 LEU A O 1
ATOM 1497 N N . ALA A 1 196 ? -23.886 -2.610 -30.061 1.00 72.00 196 ALA A N 1
ATOM 1498 C CA . ALA A 1 196 ? -24.350 -3.734 -30.875 1.00 72.00 196 ALA A CA 1
ATOM 1499 C C . ALA A 1 196 ? -25.596 -4.405 -30.268 1.00 72.00 196 ALA A C 1
ATOM 1501 O O . ALA A 1 196 ? -26.576 -4.623 -30.980 1.00 72.00 196 ALA A O 1
ATOM 1502 N N . LEU A 1 197 ? -25.606 -4.643 -28.954 1.00 67.69 197 LEU A N 1
ATOM 1503 C CA . LEU A 1 197 ? -26.756 -5.149 -28.198 1.00 67.69 197 LEU A CA 1
ATOM 1504 C C . LEU A 1 197 ? -27.952 -4.197 -28.294 1.00 67.69 197 LEU A C 1
ATOM 1506 O O . LEU A 1 197 ? -29.060 -4.644 -28.581 1.00 67.69 197 LEU A O 1
ATOM 1510 N N . GLY A 1 198 ? -27.728 -2.886 -28.166 1.00 67.94 198 GLY A N 1
ATOM 1511 C CA . GLY A 1 198 ? -28.775 -1.877 -28.350 1.00 67.94 198 GLY A CA 1
ATOM 1512 C C . GLY A 1 198 ? -29.420 -1.925 -29.741 1.00 67.94 198 GLY A C 1
ATOM 1513 O O . GLY A 1 198 ? -30.642 -1.837 -29.859 1.00 67.94 198 GLY A O 1
ATOM 1514 N N . ARG A 1 199 ? -28.627 -2.148 -30.799 1.00 78.00 199 ARG A N 1
ATOM 1515 C CA . ARG A 1 199 ? -29.136 -2.301 -32.176 1.00 78.00 199 ARG A CA 1
ATOM 1516 C C . ARG A 1 199 ? -29.958 -3.580 -32.367 1.00 78.00 199 ARG A C 1
ATOM 1518 O O . ARG A 1 199 ? -30.975 -3.544 -33.055 1.00 78.00 199 ARG A O 1
ATOM 1525 N N . ILE A 1 200 ? -29.548 -4.689 -31.752 1.00 77.81 200 ILE A N 1
ATOM 1526 C CA . ILE A 1 200 ? -30.275 -5.969 -31.819 1.00 77.81 200 ILE A CA 1
ATOM 1527 C C . ILE A 1 200 ? -31.612 -5.874 -31.072 1.00 77.81 200 ILE A C 1
ATOM 1529 O O . ILE A 1 200 ? -32.640 -6.298 -31.598 1.00 77.81 200 ILE A O 1
ATOM 1533 N N . LEU A 1 201 ? -31.619 -5.271 -29.880 1.00 74.44 201 LEU A N 1
ATOM 1534 C CA . LEU A 1 201 ? -32.832 -5.082 -29.080 1.00 74.44 201 LEU A CA 1
ATOM 1535 C C . LEU A 1 201 ? -33.842 -4.158 -29.779 1.00 74.44 201 LEU A C 1
ATOM 1537 O O . LEU A 1 201 ? -35.028 -4.481 -29.822 1.00 74.44 201 LEU A O 1
ATOM 1541 N N . ALA A 1 202 ? -33.379 -3.074 -30.412 1.00 73.88 202 ALA A N 1
ATOM 1542 C CA . ALA A 1 202 ? -34.236 -2.191 -31.207 1.00 73.88 202 ALA A CA 1
ATOM 1543 C C . ALA A 1 202 ? -34.857 -2.906 -32.425 1.00 73.88 202 ALA A C 1
ATOM 1545 O O . ALA A 1 202 ? -36.026 -2.692 -32.745 1.00 73.88 202 ALA A O 1
ATOM 1546 N N . ALA A 1 203 ? -34.105 -3.796 -33.083 1.00 72.69 203 ALA A N 1
ATOM 1547 C CA . ALA A 1 203 ? -34.600 -4.581 -34.216 1.00 72.69 203 ALA A CA 1
ATOM 1548 C C . ALA A 1 203 ? -35.623 -5.661 -33.811 1.00 72.69 203 ALA A C 1
ATOM 1550 O O . ALA A 1 203 ? -36.486 -6.017 -34.614 1.00 72.69 203 ALA A O 1
ATOM 1551 N N . LEU A 1 204 ? -35.542 -6.182 -32.582 1.00 68.94 204 LEU A N 1
ATOM 1552 C CA . LEU A 1 204 ? -36.516 -7.133 -32.035 1.00 68.94 204 LEU A CA 1
ATOM 1553 C C . LEU A 1 204 ? -37.804 -6.430 -31.581 1.00 68.94 204 LEU A C 1
ATOM 1555 O O . LEU A 1 204 ? -38.888 -6.896 -31.919 1.00 68.94 204 LEU A O 1
ATOM 1559 N N . GLN A 1 205 ? -37.706 -5.267 -30.928 1.00 67.94 205 GLN A N 1
ATOM 1560 C CA . GLN A 1 205 ? -38.875 -4.462 -30.533 1.00 67.94 205 GLN A CA 1
ATOM 1561 C C . GLN A 1 205 ? -39.637 -3.885 -31.740 1.00 67.94 205 GLN A C 1
ATOM 1563 O O . GLN A 1 205 ? -40.865 -3.829 -31.737 1.00 67.94 205 GLN A O 1
ATOM 1568 N N . GLY A 1 206 ? -38.931 -3.527 -32.818 1.00 55.12 206 GLY A N 1
ATOM 1569 C CA . GLY A 1 206 ? -39.557 -3.129 -34.086 1.00 55.12 206 GLY A CA 1
ATOM 1570 C C . GLY A 1 206 ? -40.257 -4.272 -34.837 1.00 55.12 206 GLY A C 1
ATOM 1571 O O . GLY A 1 206 ? -40.984 -4.013 -35.791 1.00 55.12 206 GLY A O 1
ATOM 1572 N N . ARG A 1 207 ? -40.056 -5.531 -34.425 1.00 52.66 207 ARG A N 1
ATOM 1573 C CA . ARG A 1 207 ? -40.681 -6.724 -35.019 1.00 52.66 207 ARG A CA 1
ATOM 1574 C C . ARG A 1 207 ? -41.928 -7.208 -34.279 1.00 52.66 207 ARG A C 1
ATOM 1576 O O . ARG A 1 207 ? -42.687 -7.968 -34.861 1.00 52.66 207 ARG A O 1
ATOM 1583 N N . GLU A 1 208 ? -42.150 -6.772 -33.041 1.00 51.94 208 GLU A N 1
ATOM 1584 C CA . GLU A 1 208 ? -43.379 -7.054 -32.276 1.00 51.94 208 GLU A CA 1
ATOM 1585 C C . GLU A 1 208 ? -44.535 -6.095 -32.606 1.00 51.94 208 GLU A C 1
ATOM 1587 O O . GLU A 1 208 ? -45.656 -6.299 -32.150 1.00 51.94 208 GLU A O 1
ATOM 1592 N N . THR A 1 209 ? -44.283 -5.054 -33.406 1.00 50.81 209 THR A N 1
ATOM 1593 C CA . THR A 1 209 ? -45.282 -4.038 -33.793 1.00 50.81 209 THR A CA 1
ATOM 1594 C C . THR A 1 209 ? -45.655 -4.062 -35.282 1.00 50.81 209 THR A C 1
ATOM 1596 O O . THR A 1 209 ? -46.247 -3.102 -35.774 1.00 50.81 209 THR A O 1
ATOM 1599 N N . ALA A 1 210 ? -45.352 -5.157 -35.988 1.00 42.81 210 ALA A N 1
ATOM 1600 C CA . ALA A 1 210 ? -45.756 -5.394 -37.377 1.00 42.81 210 ALA A CA 1
ATOM 1601 C C . ALA A 1 210 ? -46.716 -6.584 -37.492 1.00 42.81 210 ALA A C 1
ATOM 1603 O O . ALA A 1 210 ? -46.448 -7.616 -36.838 1.00 42.81 210 ALA A O 1
#

Radius of gyration: 28.22 Å; chains: 1; bounding box: 78×41×112 Å

Secondary structure (DSSP, 8-state):
-PPPPPPPPPPPPPPP---S------HHHHHHHHHHHHHHHHHHHHHH-HHHHHHTT--HHHHHHHHHHHHHHHHHTTHHHHHHHHHHHH-TT--HHHHHHHHHHHHHHHHHHHHHHTTGGGS-GGGSPEEE-TTS-EEETTPPPPP--SGGGS-SS---HHHHHHHHHHHHHHHHHHHHHHHHHHHS--HHHHHHHHHHHHHHHTTTT-